Protein AF-A0A090QTC0-F1 (afdb_monomer_lite)

Organism: NCBI:txid754436

Secondary structure (DSSP, 8-state):
-HHHHHHHHHHHHHHT--SPP-EEEEGGG---HHHHHHHHHHHHTSSS--EEEEESSHHHHHHHHHHGGGS--EEEE-S---HHHHHHHHHHHHTT-EEEEEE-SHHHHHHHHHHHHHHT---EEEEEBPP----SSS---SSSSS-SSSB-HHHHHHHHHHHHHTT-GGGEEEEEE----SSS----EEEE----------

Foldseek 3Di:
DVVVQVVVVVVCVVVVPPDHAAAEAECVLPLDLVVVLVVVVVQVVDPDHRYAYEYADQVSLVSRLVSCVVDAGEYEYHHDDDLVSLLSLQVSVVVRHNREDEAFDLVVLVSNVVSCVVVVGLAQYEFEAADPDPDPDPDDDDRHDPDPTGDYPVSVVVSCVVCVVVVNNVSYFWYWYFDDDPDPDGGTDTPGHDDDPPPDDD

InterPro domains:
  IPR002985 Arginine decarboxylase [PR01180] (17-31)
  IPR002985 Arginine decarboxylase [PR01180] (76-91)
  IPR002985 Arginine decarboxylase [PR01180] (102-123)
  IPR002985 Arginine decarboxylase [PR01180] (126-148)
  IPR002985 Arginine decarboxylase [PTHR43295] (1-182)
  IPR022644 Orn/DAP/Arg decarboxylase 2, N-terminal [PF02784] (15-192)
  IPR029066 PLP-binding barrel [G3DSA:3.20.20.10] (1-199)
  IPR029066 PLP-binding barrel [SSF51419] (18-183)

Structure (mmCIF, N/CA/C/O backbone):
data_AF-A0A090QTC0-F1
#
_entry.id   AF-A0A090QTC0-F1
#
loop_
_atom_site.group_PDB
_atom_site.id
_atom_site.type_symbol
_atom_site.label_atom_id
_atom_site.label_alt_id
_atom_site.label_comp_id
_atom_site.label_asym_id
_atom_site.label_entity_id
_atom_site.label_seq_id
_atom_site.pdbx_PDB_ins_code
_atom_site.Cartn_x
_atom_site.Cartn_y
_atom_site.Cartn_z
_atom_site.occupancy
_atom_site.B_iso_or_equiv
_atom_site.auth_seq_id
_atom_site.auth_comp_id
_atom_site.auth_asym_id
_atom_site.auth_atom_id
_atom_site.pdbx_PDB_model_num
ATOM 1 N N . MET A 1 1 ? 15.956 -5.889 -14.290 1.00 68.31 1 MET A N 1
ATOM 2 C CA . MET A 1 1 ? 14.652 -6.374 -13.788 1.00 68.31 1 MET A CA 1
ATOM 3 C C . MET A 1 1 ? 14.180 -7.609 -14.535 1.00 68.31 1 MET A C 1
ATOM 5 O O . MET A 1 1 ? 13.767 -8.554 -13.882 1.00 68.31 1 MET A O 1
ATOM 9 N N . ASP A 1 2 ? 14.327 -7.663 -15.858 1.00 73.62 2 ASP A N 1
ATOM 10 C CA . ASP A 1 2 ? 13.836 -8.792 -16.665 1.00 73.62 2 ASP A CA 1
ATOM 11 C C . ASP A 1 2 ? 14.337 -10.173 -16.236 1.00 73.62 2 ASP A C 1
ATOM 13 O O . ASP A 1 2 ? 13.531 -11.085 -16.100 1.00 73.62 2 ASP A O 1
ATOM 17 N N . SER A 1 3 ? 15.636 -10.307 -15.952 1.00 80.19 3 SER A N 1
ATOM 18 C CA . SER A 1 3 ? 16.217 -11.570 -15.472 1.00 80.19 3 SER A CA 1
ATOM 19 C C . SER A 1 3 ? 15.655 -12.011 -14.110 1.00 80.19 3 SER A C 1
ATOM 21 O O . SER A 1 3 ? 15.543 -13.206 -13.846 1.00 80.19 3 SER A O 1
ATOM 23 N N . LEU A 1 4 ? 15.254 -11.068 -13.248 1.00 80.62 4 LEU A N 1
ATOM 24 C CA . LEU A 1 4 ? 14.636 -11.394 -11.961 1.00 80.62 4 LEU A CA 1
ATOM 25 C C . LEU A 1 4 ? 13.223 -11.944 -12.176 1.00 80.62 4 LEU A C 1
ATOM 27 O O . LEU A 1 4 ? 12.902 -13.011 -11.663 1.00 80.62 4 LEU A O 1
ATOM 31 N N . CYS A 1 5 ? 12.408 -11.247 -12.975 1.00 82.62 5 CYS A N 1
ATOM 32 C CA . CYS A 1 5 ? 11.053 -11.694 -13.291 1.00 82.62 5 CYS A CA 1
ATOM 33 C C . CYS A 1 5 ? 11.057 -13.048 -14.011 1.00 82.62 5 CYS A C 1
ATOM 35 O O . CYS A 1 5 ? 10.268 -13.912 -13.647 1.00 82.62 5 CYS A O 1
ATOM 37 N N . SER A 1 6 ? 11.966 -13.276 -14.969 1.00 84.69 6 SER A N 1
ATOM 38 C CA . SER A 1 6 ? 12.065 -14.571 -15.658 1.00 84.69 6 SER A CA 1
ATOM 39 C C . SER A 1 6 ? 12.398 -15.705 -14.691 1.00 84.69 6 SER A C 1
ATOM 41 O O . SER A 1 6 ? 11.717 -16.721 -14.702 1.00 84.69 6 SER A O 1
ATOM 43 N N . THR A 1 7 ? 13.357 -15.494 -13.784 1.00 87.94 7 THR A N 1
ATOM 44 C CA . THR A 1 7 ? 13.747 -16.501 -12.782 1.00 87.94 7 THR A CA 1
ATOM 45 C C . THR A 1 7 ? 12.572 -16.877 -11.871 1.00 87.94 7 THR A C 1
ATOM 47 O O . THR A 1 7 ? 12.359 -18.052 -11.577 1.00 87.94 7 THR A O 1
ATOM 50 N N . PHE A 1 8 ? 11.784 -15.894 -11.421 1.00 86.50 8 PHE A N 1
ATOM 51 C CA . PHE A 1 8 ? 10.598 -16.173 -10.608 1.00 86.50 8 PHE A CA 1
ATOM 52 C C . PHE A 1 8 ? 9.486 -16.849 -11.417 1.00 86.50 8 PHE A C 1
ATOM 54 O O . PHE A 1 8 ? 8.861 -17.768 -10.896 1.00 86.50 8 PHE A O 1
ATOM 61 N N . ASN A 1 9 ? 9.264 -16.453 -12.673 1.00 86.50 9 ASN A N 1
ATOM 62 C CA . ASN A 1 9 ? 8.274 -17.091 -13.544 1.00 86.50 9 ASN A CA 1
ATOM 63 C C . ASN A 1 9 ? 8.631 -18.566 -13.817 1.00 86.50 9 ASN A C 1
ATOM 65 O O . ASN A 1 9 ? 7.766 -19.429 -13.703 1.00 86.50 9 ASN A O 1
ATOM 69 N N . GLU A 1 10 ? 9.905 -18.867 -14.086 1.00 90.56 10 GLU A N 1
ATOM 70 C CA . GLU A 1 10 ? 10.404 -20.241 -14.249 1.00 90.56 10 GLU A CA 1
ATOM 71 C C . GLU A 1 10 ? 10.191 -21.072 -12.978 1.00 90.56 10 GLU A C 1
ATOM 73 O O . GLU A 1 10 ? 9.745 -22.216 -13.043 1.00 90.56 10 GLU A O 1
ATOM 78 N N . ALA A 1 11 ? 10.460 -20.497 -11.801 1.00 91.12 11 ALA A N 1
ATOM 79 C CA . ALA A 1 11 ? 10.201 -21.172 -10.534 1.00 91.12 11 ALA A CA 1
ATOM 80 C C . ALA A 1 11 ? 8.697 -21.413 -10.309 1.00 91.12 11 ALA A C 1
ATOM 82 O O . ALA A 1 11 ? 8.310 -22.498 -9.880 1.00 91.12 11 ALA A O 1
ATOM 83 N N . ILE A 1 12 ? 7.839 -20.434 -10.613 1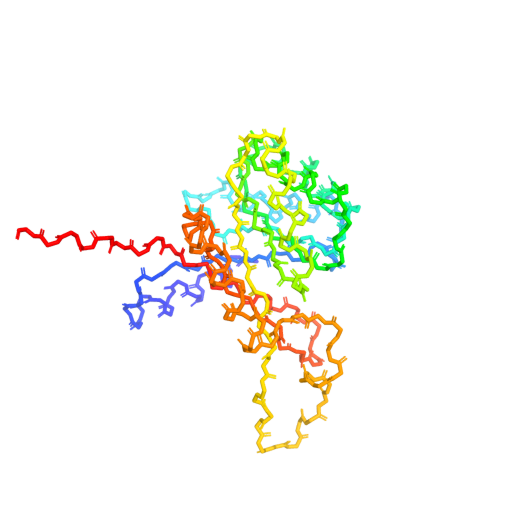.00 88.56 12 ILE A N 1
ATOM 84 C CA . ILE A 1 12 ? 6.378 -20.569 -10.510 1.00 88.56 12 ILE A CA 1
ATOM 85 C C . ILE A 1 12 ? 5.886 -21.740 -11.365 1.00 88.56 12 ILE A C 1
ATOM 87 O O . ILE A 1 12 ? 5.145 -22.583 -10.859 1.00 88.56 12 ILE A O 1
ATOM 91 N N . GLU A 1 13 ? 6.346 -21.828 -12.614 1.00 92.44 13 GLU A N 1
ATOM 92 C CA . GLU A 1 13 ? 6.006 -22.922 -13.524 1.00 92.44 13 GLU A CA 1
ATOM 93 C C . GLU A 1 13 ? 6.533 -24.266 -13.007 1.00 92.44 13 GLU A C 1
ATOM 95 O O . GLU A 1 13 ? 5.774 -25.228 -12.893 1.00 92.44 13 GLU A O 1
ATOM 100 N N . HIS A 1 14 ? 7.807 -24.319 -12.605 1.00 94.94 14 HIS A N 1
ATOM 101 C CA . HIS A 1 14 ? 8.448 -25.539 -12.115 1.00 94.94 14 HIS A CA 1
ATOM 102 C C . HIS A 1 14 ? 7.752 -26.132 -10.881 1.00 94.94 14 HIS A C 1
ATOM 104 O O . HIS A 1 14 ? 7.629 -27.350 -10.763 1.00 94.94 14 HIS A O 1
ATOM 110 N N . TYR A 1 15 ? 7.288 -25.280 -9.964 1.00 95.06 15 TYR A N 1
ATOM 111 C CA . TYR A 1 15 ? 6.606 -25.700 -8.739 1.00 95.06 15 TYR A CA 1
ATOM 112 C C . TYR A 1 15 ? 5.072 -25.727 -8.865 1.00 95.06 15 TYR A C 1
ATOM 114 O O . TYR A 1 15 ? 4.396 -26.056 -7.889 1.00 95.06 15 TYR A O 1
ATOM 122 N N . GLY A 1 16 ? 4.505 -25.388 -10.030 1.00 92.31 16 GLY A N 1
ATOM 123 C CA . GLY A 1 16 ? 3.055 -25.336 -10.248 1.00 92.31 16 GLY A CA 1
ATOM 124 C C . GLY A 1 16 ? 2.326 -24.325 -9.351 1.00 92.31 16 GLY A C 1
ATOM 125 O O . GLY A 1 16 ? 1.159 -24.531 -9.000 1.00 92.31 16 GLY A O 1
ATOM 126 N N . TYR A 1 17 ? 3.008 -23.255 -8.932 1.00 88.50 17 TYR A N 1
ATOM 127 C CA . TYR A 1 17 ? 2.427 -22.222 -8.076 1.00 88.50 17 TYR A CA 1
ATOM 128 C C . TYR A 1 17 ? 1.354 -21.436 -8.842 1.00 88.50 17 TYR A C 1
ATOM 130 O O . TYR A 1 17 ? 1.535 -21.091 -10.002 1.00 88.50 17 TYR A O 1
ATOM 138 N N . GLN A 1 18 ? 0.220 -21.156 -8.197 1.00 88.06 18 GLN A N 1
ATOM 139 C CA . GLN A 1 18 ? -0.946 -20.545 -8.857 1.00 88.06 18 GLN A CA 1
ATOM 140 C C . GLN A 1 18 ? -0.978 -19.012 -8.769 1.00 88.06 18 GLN A C 1
ATOM 142 O O . GLN A 1 18 ? -1.869 -18.381 -9.328 1.00 88.06 18 GLN A O 1
ATOM 147 N N . GLY A 1 19 ? -0.057 -18.410 -8.015 1.00 83.62 19 GLY A N 1
ATOM 148 C CA . GLY A 1 19 ? 0.048 -16.959 -7.901 1.00 83.62 19 GLY A CA 1
ATOM 149 C C . GLY A 1 19 ? 1.040 -16.367 -8.896 1.00 83.62 19 GLY A C 1
ATOM 150 O O . GLY A 1 19 ? 1.842 -17.070 -9.506 1.00 83.62 19 GLY A O 1
ATOM 151 N N . GLU A 1 20 ? 1.011 -15.046 -9.005 1.00 84.69 20 GLU A N 1
ATOM 152 C CA . GLU A 1 20 ? 1.887 -14.284 -9.890 1.00 84.69 20 GLU A CA 1
ATOM 153 C C . GLU A 1 20 ? 3.058 -13.666 -9.120 1.00 84.69 20 GLU A C 1
ATOM 155 O O . GLU A 1 20 ? 2.992 -13.444 -7.906 1.00 84.69 20 GLU A O 1
ATOM 160 N N . TYR A 1 21 ? 4.131 -13.353 -9.845 1.00 84.00 21 TYR A N 1
ATOM 161 C CA . TYR A 1 21 ? 5.237 -12.563 -9.324 1.00 84.00 21 TYR A CA 1
ATOM 162 C C . TYR A 1 21 ? 5.140 -11.115 -9.808 1.00 84.00 21 TYR A C 1
ATOM 164 O O . TYR A 1 21 ? 5.107 -10.844 -11.009 1.00 84.00 21 TYR A O 1
ATOM 172 N N . LEU A 1 22 ? 5.158 -10.186 -8.853 1.00 85.69 22 LEU A N 1
ATOM 173 C CA . LEU A 1 22 ? 5.259 -8.754 -9.098 1.00 85.69 22 LEU A CA 1
ATOM 174 C C . LEU A 1 22 ? 6.534 -8.231 -8.432 1.00 85.69 22 LEU A C 1
ATOM 176 O O . LEU A 1 22 ? 6.666 -8.263 -7.206 1.00 85.69 22 LEU A O 1
ATOM 180 N N . ALA A 1 23 ? 7.466 -7.712 -9.226 1.00 85.69 23 ALA A N 1
ATOM 181 C CA . ALA A 1 23 ? 8.614 -6.992 -8.694 1.00 85.69 23 ALA A CA 1
ATOM 182 C C . ALA A 1 23 ? 8.169 -5.605 -8.207 1.00 85.69 23 ALA A C 1
ATOM 184 O O . ALA A 1 23 ? 7.430 -4.911 -8.892 1.00 85.69 23 ALA A O 1
ATOM 185 N N . VAL A 1 24 ? 8.633 -5.144 -7.049 1.00 86.94 24 VAL A N 1
ATOM 186 C CA . VAL A 1 24 ? 8.353 -3.774 -6.587 1.00 86.94 24 VAL A CA 1
ATOM 187 C C . VAL A 1 24 ? 9.674 -3.058 -6.360 1.00 86.94 24 VAL A C 1
ATOM 189 O O . VAL A 1 24 ? 10.500 -3.511 -5.569 1.00 86.94 24 VAL A O 1
ATOM 192 N N . TYR A 1 25 ? 9.894 -1.959 -7.082 1.00 87.31 25 TYR A N 1
ATOM 193 C CA . TYR A 1 25 ? 11.123 -1.178 -7.004 1.00 87.31 25 TYR A CA 1
ATOM 194 C C . TYR A 1 25 ? 10.999 -0.059 -5.953 1.00 87.31 25 TYR A C 1
ATOM 196 O O . TYR A 1 25 ? 10.198 0.863 -6.132 1.00 87.31 25 TYR A O 1
ATOM 204 N N . PRO A 1 26 ? 11.789 -0.095 -4.865 1.00 88.50 26 PRO A N 1
ATOM 205 C CA . PRO A 1 26 ? 11.787 0.961 -3.862 1.00 88.50 26 PRO A CA 1
ATOM 206 C C . PRO A 1 26 ? 12.574 2.176 -4.347 1.00 88.50 26 PRO A C 1
ATOM 208 O O . PRO A 1 26 ? 13.806 2.152 -4.401 1.00 88.50 26 PRO A O 1
ATOM 211 N N . ILE A 1 27 ? 11.876 3.281 -4.622 1.00 87.50 27 ILE A N 1
ATOM 212 C CA . ILE A 1 27 ? 12.514 4.472 -5.204 1.00 87.50 27 ILE A CA 1
ATOM 213 C C . ILE A 1 27 ? 13.522 5.139 -4.261 1.00 87.50 27 ILE A C 1
ATOM 215 O O . ILE A 1 27 ? 14.398 5.862 -4.723 1.00 87.50 27 ILE A O 1
ATOM 219 N N . LYS A 1 28 ? 13.476 4.823 -2.957 1.00 85.12 28 LYS A N 1
ATOM 220 C CA . LYS A 1 28 ? 14.469 5.257 -1.959 1.00 85.12 28 LYS A CA 1
ATOM 221 C C . LYS A 1 28 ? 15.918 4.940 -2.355 1.00 85.12 28 LYS A C 1
ATOM 223 O O . LYS A 1 28 ? 16.836 5.582 -1.856 1.00 85.12 28 LYS A O 1
ATOM 228 N N . VAL A 1 29 ? 16.119 3.915 -3.192 1.00 82.69 29 VAL A N 1
ATOM 229 C CA . VAL A 1 29 ? 17.440 3.470 -3.661 1.00 82.69 29 VAL A CA 1
ATOM 230 C C . VAL A 1 29 ? 18.010 4.435 -4.699 1.00 82.69 29 VAL A C 1
ATOM 232 O O . VAL A 1 29 ? 19.190 4.767 -4.635 1.00 82.69 29 VAL A O 1
ATOM 235 N N . ASN A 1 30 ? 17.181 4.880 -5.643 1.00 82.75 30 ASN A N 1
ATOM 236 C CA . ASN A 1 30 ? 17.534 5.889 -6.633 1.00 82.75 30 ASN A CA 1
ATOM 237 C C . ASN A 1 30 ? 16.252 6.529 -7.185 1.00 82.75 30 ASN A C 1
ATOM 239 O O . ASN A 1 30 ? 15.467 5.858 -7.861 1.00 82.75 30 ASN A O 1
ATOM 243 N N . GLN A 1 31 ? 16.064 7.814 -6.878 1.00 82.56 31 GLN A N 1
ATOM 244 C CA . GLN A 1 31 ? 14.892 8.617 -7.231 1.00 82.56 31 GLN A CA 1
ATOM 245 C C . GLN A 1 31 ? 15.027 9.334 -8.587 1.00 82.56 31 GLN A C 1
ATOM 247 O O . GLN A 1 31 ? 14.130 10.092 -8.950 1.00 82.56 31 GLN A O 1
ATOM 252 N N . GLN A 1 32 ? 16.138 9.170 -9.320 1.00 84.69 32 GLN A N 1
ATOM 253 C CA . GLN A 1 32 ? 16.334 9.862 -10.597 1.00 84.69 32 GLN A CA 1
ATOM 254 C C . GLN A 1 32 ? 15.280 9.431 -11.623 1.00 84.69 32 GLN A C 1
ATOM 256 O O . GLN A 1 32 ? 15.121 8.240 -11.893 1.00 84.69 32 GLN A O 1
ATOM 261 N N . GLU A 1 33 ? 14.611 10.413 -12.235 1.00 83.44 33 GLU A N 1
ATOM 262 C CA . GLU A 1 33 ? 13.538 10.198 -13.213 1.00 83.44 33 GLU A CA 1
ATOM 263 C C . GLU A 1 33 ? 13.968 9.266 -14.347 1.00 83.44 33 GLU A C 1
ATOM 265 O O . GLU A 1 33 ? 13.217 8.363 -14.696 1.00 83.44 33 GLU A O 1
ATOM 270 N N . ALA A 1 34 ? 15.184 9.430 -14.878 1.00 85.00 34 ALA A N 1
ATOM 271 C CA . ALA A 1 34 ? 15.705 8.581 -15.948 1.00 85.00 34 ALA A CA 1
ATOM 272 C C . ALA A 1 34 ? 15.722 7.093 -15.553 1.00 85.00 34 ALA A C 1
ATOM 274 O O . ALA A 1 34 ? 15.283 6.244 -16.323 1.00 85.00 34 ALA A O 1
ATOM 275 N N . VAL A 1 35 ? 16.151 6.785 -14.324 1.00 84.38 35 VAL A N 1
ATOM 276 C CA . VAL A 1 35 ? 16.228 5.409 -13.812 1.00 84.38 35 VAL A CA 1
ATOM 277 C C . VAL A 1 35 ? 14.834 4.835 -13.586 1.00 84.38 35 VAL A C 1
ATOM 279 O O . VAL A 1 35 ? 14.541 3.720 -14.011 1.00 84.38 35 VAL A O 1
ATOM 282 N N . VAL A 1 36 ? 13.953 5.591 -12.928 1.00 82.31 36 VAL A N 1
ATOM 283 C CA . VAL A 1 36 ? 12.587 5.129 -12.646 1.00 82.31 36 VAL A CA 1
ATOM 284 C C . VAL A 1 36 ? 11.787 4.976 -13.940 1.00 82.31 36 VAL A C 1
ATOM 286 O O . VAL A 1 36 ? 11.072 3.989 -14.096 1.00 82.31 36 VAL A O 1
ATOM 289 N N . SER A 1 37 ? 11.948 5.897 -14.890 1.00 80.19 37 SER A N 1
ATOM 290 C CA . SER A 1 37 ? 11.281 5.849 -16.193 1.00 80.19 37 SER A CA 1
ATOM 291 C C . SER A 1 37 ? 11.764 4.677 -17.033 1.00 80.19 37 SER A C 1
ATOM 293 O O . SER A 1 37 ? 10.937 4.026 -17.653 1.00 80.19 37 SER A O 1
ATOM 295 N N . GLU A 1 38 ? 13.057 4.345 -17.022 1.00 80.88 38 GLU A N 1
ATOM 296 C CA . GLU A 1 38 ? 13.580 3.157 -17.711 1.00 80.88 38 GLU A CA 1
ATOM 297 C C . GLU A 1 38 ? 13.033 1.860 -17.092 1.00 80.88 38 GLU A C 1
ATOM 299 O O . GLU A 1 38 ? 12.591 0.948 -17.798 1.00 80.88 38 GLU A O 1
ATOM 304 N N . ILE A 1 39 ? 12.973 1.808 -15.759 1.00 78.44 39 ILE A N 1
ATOM 305 C CA . ILE A 1 39 ? 12.365 0.703 -15.012 1.00 78.44 39 ILE A CA 1
ATOM 306 C C . ILE A 1 39 ? 10.881 0.557 -15.390 1.00 78.44 39 ILE A C 1
ATOM 308 O O . ILE A 1 39 ? 10.445 -0.547 -15.714 1.00 78.44 39 ILE A O 1
ATOM 312 N N . LEU A 1 40 ? 10.111 1.648 -15.427 1.00 75.44 40 LEU A N 1
ATOM 313 C CA . LEU A 1 40 ? 8.708 1.635 -15.855 1.00 75.44 40 LEU A CA 1
ATOM 314 C C . LEU A 1 40 ? 8.554 1.304 -17.350 1.00 75.44 40 LEU A C 1
ATOM 316 O O . LEU A 1 40 ? 7.674 0.525 -17.704 1.00 75.44 40 LEU A O 1
ATOM 320 N N . ALA A 1 41 ? 9.420 1.823 -18.224 1.00 73.62 41 ALA A N 1
ATOM 321 C CA . ALA A 1 41 ? 9.413 1.583 -19.669 1.00 73.62 41 ALA A CA 1
ATOM 322 C C . ALA A 1 41 ? 9.571 0.093 -20.003 1.00 73.62 41 ALA A C 1
ATOM 324 O O . ALA A 1 41 ? 8.880 -0.415 -20.888 1.00 73.62 41 ALA A O 1
ATOM 325 N N . SER A 1 42 ? 10.400 -0.630 -19.239 1.00 68.00 42 SER A N 1
ATOM 326 C CA . SER A 1 42 ? 10.555 -2.086 -19.381 1.00 68.00 42 SER A CA 1
ATOM 327 C C . SER A 1 42 ? 9.240 -2.867 -19.198 1.00 68.00 42 SER A C 1
ATOM 329 O O . SER A 1 42 ? 9.106 -3.972 -19.723 1.00 68.00 42 SER A O 1
ATOM 331 N N . GLN A 1 43 ? 8.235 -2.280 -18.530 1.00 62.22 43 GLN A N 1
ATOM 332 C CA . GLN A 1 43 ? 6.892 -2.857 -18.402 1.00 62.22 43 GLN A CA 1
ATOM 333 C C . GLN A 1 43 ? 6.056 -2.718 -19.668 1.00 62.22 43 GLN A C 1
ATOM 335 O O . GLN A 1 43 ? 5.346 -3.650 -20.024 1.00 62.22 43 GLN A O 1
ATOM 340 N N . TYR A 1 44 ? 6.119 -1.569 -20.347 1.00 56.91 44 TYR A N 1
ATOM 341 C CA . TYR A 1 44 ? 5.254 -1.280 -21.499 1.00 56.91 44 TYR A CA 1
ATOM 342 C C . TYR A 1 44 ? 5.540 -2.199 -22.687 1.00 56.91 44 TYR A C 1
ATOM 344 O O . TYR A 1 44 ? 4.653 -2.461 -23.495 1.00 56.91 44 TYR A O 1
ATOM 352 N N . ALA A 1 45 ? 6.763 -2.726 -22.775 1.00 50.84 45 ALA A N 1
ATOM 353 C CA . ALA A 1 45 ? 7.138 -3.711 -23.782 1.00 50.84 45 ALA A CA 1
ATOM 354 C C . ALA A 1 45 ? 6.506 -5.099 -23.547 1.00 50.84 45 ALA A C 1
ATOM 356 O O . ALA A 1 45 ? 6.567 -5.952 -24.432 1.00 50.84 45 ALA A O 1
ATOM 357 N N . LYS A 1 46 ? 5.909 -5.353 -22.374 1.00 54.50 46 LYS A N 1
ATOM 358 C CA . LYS A 1 46 ? 5.380 -6.663 -21.974 1.00 54.50 46 LYS A CA 1
ATOM 359 C C . LYS A 1 46 ? 3.876 -6.579 -21.716 1.00 54.50 46 LYS A C 1
ATOM 361 O O . LYS A 1 46 ? 3.395 -5.706 -21.008 1.00 54.50 46 LYS A O 1
ATOM 366 N N . GLN A 1 47 ? 3.118 -7.534 -22.258 1.00 52.34 47 GLN A N 1
ATOM 367 C CA . GLN A 1 47 ? 1.658 -7.607 -22.081 1.00 52.34 47 GLN A CA 1
ATOM 368 C C . GLN A 1 47 ? 1.218 -7.855 -20.622 1.00 52.34 47 GLN A C 1
ATOM 370 O O . GLN A 1 47 ? 0.049 -7.661 -20.302 1.00 52.34 47 GLN A O 1
ATOM 375 N N . GLN A 1 48 ? 2.134 -8.259 -19.734 1.00 59.59 48 GLN A N 1
ATOM 376 C CA . GLN A 1 48 ? 1.870 -8.490 -18.313 1.00 59.59 48 GLN A CA 1
ATOM 377 C C . GLN A 1 48 ? 2.587 -7.451 -17.442 1.00 59.59 48 GLN A C 1
ATOM 379 O O . GLN A 1 48 ? 3.814 -7.326 -17.480 1.00 59.59 48 GLN A O 1
ATOM 384 N N . ARG A 1 49 ? 1.817 -6.734 -16.612 1.00 64.12 49 ARG A N 1
ATOM 385 C CA . ARG A 1 49 ? 2.340 -5.818 -15.587 1.00 64.12 49 ARG A CA 1
ATOM 386 C C . ARG A 1 49 ? 2.998 -6.615 -14.463 1.00 64.12 49 ARG A C 1
ATOM 388 O O . ARG A 1 49 ? 2.331 -7.043 -13.532 1.00 64.12 49 ARG A O 1
ATOM 395 N N . GLN A 1 50 ? 4.315 -6.785 -14.540 1.00 71.25 50 GLN A N 1
ATOM 396 C CA . GLN A 1 50 ? 5.099 -7.499 -13.522 1.00 71.25 50 GLN A CA 1
ATOM 397 C C . GLN A 1 50 ? 5.956 -6.575 -12.645 1.00 71.25 50 GLN A C 1
ATOM 399 O O . GLN A 1 50 ? 6.889 -7.042 -11.990 1.00 71.25 50 GLN A O 1
ATOM 404 N N . LEU A 1 51 ? 5.680 -5.266 -12.627 1.00 79.31 51 LEU A N 1
ATOM 405 C CA . LEU A 1 51 ? 6.481 -4.326 -11.852 1.00 79.31 51 LEU A CA 1
ATOM 406 C C . LEU A 1 51 ? 5.643 -3.185 -11.241 1.00 79.31 51 LEU A C 1
ATOM 408 O O . LEU A 1 51 ? 4.724 -2.648 -11.855 1.00 79.31 51 LEU A O 1
ATOM 412 N N . GLY A 1 52 ? 5.984 -2.803 -10.016 1.00 86.44 52 GLY A N 1
ATOM 413 C CA . GLY A 1 52 ? 5.406 -1.688 -9.269 1.00 86.44 52 GLY A CA 1
ATOM 414 C C . GLY A 1 52 ? 6.481 -0.822 -8.616 1.00 86.44 52 GLY A C 1
ATOM 415 O O . GLY A 1 52 ? 7.675 -1.128 -8.680 1.00 86.44 52 GLY A O 1
ATOM 416 N N . LEU A 1 53 ? 6.060 0.258 -7.967 1.00 89.69 53 LEU A N 1
ATOM 417 C CA . LEU A 1 53 ? 6.938 1.182 -7.245 1.00 89.69 53 LEU A CA 1
ATOM 418 C C . LEU A 1 53 ? 6.614 1.174 -5.751 1.00 89.69 53 LEU A C 1
ATOM 420 O O . LEU A 1 53 ? 5.456 1.082 -5.358 1.00 89.69 53 LEU A O 1
ATOM 424 N N . GLU A 1 54 ? 7.633 1.298 -4.906 1.00 92.62 54 GLU A N 1
ATOM 425 C CA . GLU A 1 54 ? 7.466 1.477 -3.462 1.00 92.62 54 GLU A CA 1
ATOM 426 C C . GLU A 1 54 ? 7.929 2.875 -3.042 1.00 92.62 54 GLU A C 1
ATOM 428 O O . GLU A 1 54 ? 9.054 3.288 -3.341 1.00 92.62 54 GLU A O 1
ATOM 433 N N . ALA A 1 55 ? 7.070 3.568 -2.292 1.00 93.94 55 ALA A N 1
ATOM 434 C CA . ALA A 1 55 ? 7.358 4.839 -1.641 1.00 93.94 55 ALA A CA 1
ATOM 435 C C . ALA A 1 55 ? 7.417 4.654 -0.119 1.00 93.94 55 ALA A C 1
ATOM 437 O O . ALA A 1 55 ? 6.510 4.087 0.487 1.00 93.94 55 ALA A O 1
ATOM 438 N N . GLY A 1 56 ? 8.468 5.160 0.522 1.00 92.50 56 GLY A N 1
ATOM 439 C CA . GLY A 1 56 ? 8.669 5.120 1.973 1.00 92.50 56 GLY A CA 1
ATOM 440 C C . GLY A 1 56 ? 8.381 6.447 2.687 1.00 92.50 56 GLY A C 1
ATOM 441 O O . GLY A 1 56 ? 8.500 6.523 3.910 1.00 92.50 56 GLY A O 1
ATOM 442 N N . SER A 1 57 ? 8.039 7.509 1.952 1.00 93.50 57 SER A N 1
ATOM 443 C CA . SER A 1 57 ? 7.784 8.851 2.494 1.00 93.50 57 SER A CA 1
ATOM 444 C C . SER A 1 57 ? 6.830 9.666 1.609 1.00 93.50 57 SER A C 1
ATOM 446 O O . SER A 1 57 ? 6.608 9.331 0.447 1.00 93.50 57 SER A O 1
ATOM 448 N N . LYS A 1 58 ? 6.261 10.753 2.151 1.00 94.19 58 LYS A N 1
ATOM 449 C CA . LYS A 1 58 ? 5.338 11.637 1.414 1.00 94.19 58 LYS A CA 1
ATOM 450 C C . LYS A 1 58 ? 5.981 12.251 0.152 1.00 94.19 58 LYS A C 1
ATOM 452 O O . LYS A 1 58 ? 5.346 12.177 -0.898 1.00 94.19 58 LYS A O 1
ATOM 457 N N . PRO A 1 59 ? 7.226 12.782 0.188 1.00 93.75 59 PRO A N 1
ATOM 458 C CA . PRO A 1 59 ? 7.897 13.266 -1.024 1.00 93.75 59 PRO A CA 1
ATOM 459 C C . PRO A 1 59 ? 8.135 12.163 -2.061 1.00 93.75 59 PRO A C 1
ATOM 461 O O . PRO A 1 59 ? 7.963 12.393 -3.254 1.00 93.75 59 PRO A O 1
ATOM 464 N N . GLU A 1 60 ? 8.481 10.953 -1.612 1.00 93.62 60 GLU A N 1
ATOM 465 C CA . GLU A 1 60 ? 8.640 9.800 -2.502 1.00 93.62 60 GLU A CA 1
ATOM 466 C C . GLU A 1 60 ? 7.316 9.417 -3.171 1.00 93.62 60 GLU A C 1
ATOM 468 O O . GLU A 1 60 ? 7.291 9.203 -4.378 1.00 93.62 60 GLU A O 1
ATOM 473 N N . LEU A 1 61 ? 6.200 9.400 -2.435 1.00 94.69 61 LEU A N 1
ATOM 474 C CA . LEU A 1 61 ? 4.885 9.128 -3.019 1.00 94.69 61 LEU A CA 1
ATOM 475 C C . LEU A 1 61 ? 4.507 10.175 -4.077 1.00 94.69 61 LEU A C 1
ATOM 477 O O . LEU A 1 61 ? 4.008 9.814 -5.139 1.00 94.69 61 LEU A O 1
ATOM 481 N N . MET A 1 62 ? 4.781 11.459 -3.826 1.00 93.31 62 MET A N 1
ATOM 482 C CA . MET A 1 62 ? 4.563 12.513 -4.825 1.00 93.31 62 MET A CA 1
ATOM 483 C C . MET A 1 62 ? 5.396 12.280 -6.088 1.00 93.31 62 MET A C 1
ATOM 485 O O . MET A 1 62 ? 4.871 12.407 -7.192 1.00 93.31 62 MET A O 1
ATOM 489 N N . ALA A 1 63 ? 6.668 11.904 -5.934 1.00 90.81 63 ALA A N 1
ATOM 490 C CA . ALA A 1 63 ? 7.537 11.584 -7.061 1.00 90.81 63 ALA A CA 1
ATOM 491 C C . ALA A 1 63 ? 7.015 10.368 -7.844 1.00 90.81 63 ALA A C 1
ATOM 493 O O . ALA A 1 63 ? 6.922 10.421 -9.068 1.00 90.81 63 ALA A O 1
ATOM 494 N N . VAL A 1 64 ? 6.609 9.297 -7.150 1.00 90.38 64 VAL A N 1
ATOM 495 C CA . VAL A 1 64 ? 6.006 8.107 -7.771 1.00 90.38 64 VAL A CA 1
ATOM 496 C C . VAL A 1 64 ? 4.758 8.477 -8.570 1.00 90.38 64 VAL A C 1
ATOM 498 O O . VAL A 1 64 ? 4.653 8.082 -9.726 1.00 90.38 64 VAL A O 1
ATOM 501 N N . LEU A 1 65 ? 3.840 9.259 -7.996 1.00 90.44 65 LEU A N 1
ATOM 502 C CA . LEU A 1 65 ? 2.615 9.680 -8.683 1.00 90.44 65 LEU A CA 1
ATOM 503 C C . LEU A 1 65 ? 2.901 10.582 -9.891 1.00 90.44 65 LEU A C 1
ATOM 505 O O . LEU A 1 65 ? 2.200 10.486 -10.893 1.00 90.44 65 LEU A O 1
ATOM 509 N N . ALA A 1 66 ? 3.931 11.431 -9.826 1.00 88.56 66 ALA A N 1
ATOM 510 C CA . ALA A 1 66 ? 4.349 12.261 -10.955 1.00 88.56 66 ALA A CA 1
ATOM 511 C C . ALA A 1 66 ? 4.928 11.422 -12.108 1.00 88.56 66 ALA A C 1
ATOM 513 O O . ALA A 1 66 ? 4.601 11.663 -13.265 1.00 88.56 66 ALA A O 1
ATOM 514 N N . MET A 1 67 ? 5.740 10.408 -11.798 1.00 82.31 67 MET A N 1
ATOM 515 C CA . MET A 1 67 ? 6.361 9.535 -12.803 1.00 82.31 67 MET A CA 1
ATOM 516 C C . MET A 1 67 ? 5.393 8.480 -13.360 1.00 82.31 67 MET A C 1
ATOM 518 O O . MET A 1 67 ? 5.518 8.058 -14.506 1.00 82.31 67 MET A O 1
ATOM 522 N N . ALA A 1 68 ? 4.399 8.061 -12.573 1.00 75.31 68 ALA A N 1
ATOM 523 C CA . ALA A 1 68 ? 3.432 7.040 -12.965 1.00 75.31 68 ALA A CA 1
ATOM 524 C C . ALA A 1 68 ? 2.308 7.555 -13.885 1.00 75.31 68 ALA A C 1
ATOM 526 O O . ALA A 1 68 ? 1.481 6.760 -14.314 1.00 75.31 68 ALA A O 1
ATOM 527 N N . GLN A 1 69 ? 2.264 8.845 -14.240 1.00 69.50 69 GLN A N 1
ATOM 528 C CA . GLN A 1 69 ? 1.156 9.439 -15.014 1.00 69.50 69 GLN A CA 1
ATOM 529 C C . GLN A 1 69 ? 0.886 8.771 -16.374 1.00 69.50 69 GLN A C 1
ATOM 531 O O . GLN A 1 69 ? -0.210 8.905 -16.914 1.00 69.50 69 GLN A O 1
ATOM 536 N N . GLN A 1 70 ? 1.862 8.052 -16.931 1.00 62.75 70 GLN A N 1
ATOM 537 C CA . GLN A 1 70 ? 1.738 7.418 -18.244 1.00 62.75 70 GLN A CA 1
ATOM 538 C C . GLN A 1 70 ? 1.008 6.060 -18.219 1.00 62.75 70 GLN A C 1
ATOM 540 O O . GLN A 1 70 ? 0.549 5.607 -19.268 1.00 62.75 70 GLN A O 1
ATOM 545 N N . ALA A 1 71 ? 0.828 5.432 -17.046 1.00 62.31 71 ALA A N 1
ATOM 546 C CA . ALA A 1 71 ? -0.001 4.237 -16.890 1.00 62.31 71 ALA A CA 1
ATOM 547 C C . ALA A 1 71 ? -0.413 3.988 -15.436 1.00 62.31 71 ALA A C 1
ATOM 549 O O . ALA A 1 71 ? 0.352 4.196 -14.498 1.00 62.31 71 ALA A O 1
ATOM 550 N N . SER A 1 72 ? -1.603 3.404 -15.270 1.00 67.75 72 SER A N 1
ATOM 551 C CA . SER A 1 72 ? -1.979 2.733 -14.021 1.00 67.75 72 SER A CA 1
ATOM 552 C C . SER A 1 72 ? -0.846 1.787 -13.585 1.00 67.75 72 SER A C 1
ATOM 554 O O . SER A 1 72 ? -0.286 1.045 -14.391 1.00 67.75 72 SER A O 1
ATOM 556 N N . SER A 1 73 ? -0.448 1.871 -12.322 1.00 81.88 73 SER A N 1
ATOM 557 C CA . SER A 1 73 ? 0.721 1.177 -11.784 1.00 81.88 73 SER A CA 1
ATOM 558 C C . SER A 1 73 ? 0.423 0.698 -10.374 1.00 81.88 73 SER A C 1
ATOM 560 O O . SER A 1 73 ? -0.399 1.291 -9.669 1.00 81.88 73 SER A O 1
ATOM 562 N N . VAL A 1 74 ? 1.092 -0.380 -9.968 1.00 89.75 74 VAL A N 1
ATOM 563 C CA . VAL A 1 74 ? 1.065 -0.825 -8.575 1.00 89.75 74 VAL A CA 1
ATOM 564 C C . VAL A 1 74 ? 1.996 0.068 -7.765 1.00 89.75 74 VAL A C 1
ATOM 566 O O . VAL A 1 74 ? 3.178 0.204 -8.093 1.00 89.75 74 VAL A O 1
A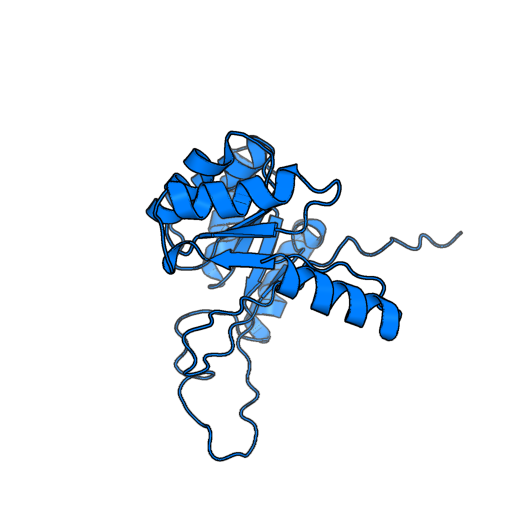TOM 569 N N . ILE A 1 75 ? 1.468 0.662 -6.698 1.00 93.19 75 ILE A N 1
ATOM 570 C CA . ILE A 1 75 ? 2.203 1.526 -5.777 1.00 93.19 75 ILE A CA 1
ATOM 571 C C . ILE A 1 75 ? 2.069 0.958 -4.367 1.00 93.19 75 ILE A C 1
ATOM 573 O O . ILE A 1 75 ? 0.964 0.761 -3.868 1.00 93.19 75 ILE A O 1
ATOM 577 N N . VAL A 1 76 ? 3.192 0.722 -3.696 1.00 95.25 76 VAL A N 1
ATOM 578 C CA . VAL A 1 76 ? 3.228 0.243 -2.310 1.00 95.25 76 VAL A CA 1
ATOM 579 C C . VAL A 1 76 ? 3.717 1.364 -1.399 1.00 95.25 76 VAL A C 1
ATOM 581 O O . VAL A 1 76 ? 4.835 1.859 -1.535 1.00 95.25 76 VAL A O 1
ATOM 584 N N . CYS A 1 77 ? 2.877 1.759 -0.449 1.00 96.56 77 CYS A N 1
ATOM 585 C CA . CYS A 1 77 ? 3.128 2.863 0.470 1.00 96.56 77 CYS A CA 1
ATOM 586 C C . CYS A 1 77 ? 3.583 2.342 1.840 1.00 96.56 77 CYS A C 1
ATOM 588 O O . CYS A 1 77 ? 2.773 1.851 2.632 1.00 96.56 77 CYS A O 1
ATOM 590 N N . ASN A 1 78 ? 4.871 2.502 2.135 1.00 93.44 78 ASN A N 1
ATOM 591 C CA . ASN A 1 78 ? 5.516 2.168 3.404 1.00 93.44 78 ASN A CA 1
ATOM 592 C C . ASN A 1 78 ? 5.958 3.432 4.167 1.00 93.44 78 ASN A C 1
ATOM 594 O O . ASN A 1 78 ? 5.817 4.563 3.697 1.00 93.44 78 ASN A O 1
ATOM 598 N N . GLY A 1 79 ? 6.512 3.227 5.364 1.00 90.69 79 GLY A N 1
ATOM 599 C CA . GLY A 1 79 ? 7.077 4.281 6.201 1.00 90.69 79 GLY A CA 1
ATOM 600 C C . GLY A 1 79 ? 6.049 5.009 7.064 1.00 90.69 79 GLY A C 1
ATOM 601 O O . GLY A 1 79 ? 4.916 4.560 7.248 1.00 90.69 79 GLY A O 1
ATOM 602 N N . TYR A 1 80 ? 6.467 6.146 7.629 1.00 89.88 80 TYR A N 1
ATOM 603 C CA . TYR A 1 80 ? 5.614 6.968 8.488 1.00 89.88 80 TYR A CA 1
ATOM 604 C C . TYR A 1 80 ? 4.572 7.728 7.664 1.00 89.88 80 TYR A C 1
ATOM 606 O O . TYR A 1 80 ? 4.929 8.476 6.752 1.00 89.88 80 TYR A O 1
ATOM 614 N N . LYS A 1 81 ? 3.296 7.568 8.026 1.00 95.12 81 LYS A N 1
ATOM 615 C CA . LYS A 1 81 ? 2.162 8.141 7.295 1.00 95.12 81 LYS A CA 1
ATOM 616 C C . LYS A 1 81 ? 1.416 9.126 8.184 1.00 95.12 81 LYS A C 1
ATOM 618 O O . LYS A 1 81 ? 0.792 8.738 9.171 1.00 95.12 81 LYS A O 1
ATOM 623 N N . ASP A 1 82 ? 1.505 10.405 7.839 1.00 96.06 82 ASP A N 1
ATOM 624 C CA . ASP A 1 82 ? 0.602 11.426 8.357 1.00 96.06 82 ASP A CA 1
ATOM 625 C C . ASP A 1 82 ? -0.722 11.414 7.566 1.00 96.06 82 ASP A C 1
ATOM 627 O O . ASP A 1 82 ? -0.910 10.652 6.611 1.00 96.06 82 ASP A O 1
ATOM 631 N N . ARG A 1 83 ? -1.668 12.257 7.984 1.00 97.31 83 ARG A N 1
ATOM 632 C CA . ARG A 1 83 ? -2.980 12.370 7.336 1.00 97.31 83 ARG A CA 1
ATOM 633 C C . ARG A 1 83 ? -2.867 12.789 5.867 1.00 97.31 83 ARG A C 1
ATOM 635 O O . ARG A 1 83 ? -3.590 12.266 5.027 1.00 97.31 83 ARG A O 1
ATOM 642 N N . GLU A 1 84 ? -1.935 13.688 5.552 1.00 97.19 84 GLU A N 1
ATOM 643 C CA . GLU A 1 84 ? -1.696 14.157 4.183 1.00 97.19 84 GLU A CA 1
ATOM 644 C C . GLU A 1 84 ? -1.140 13.057 3.277 1.00 97.19 84 GLU A C 1
ATOM 646 O O . GLU A 1 84 ? -1.612 12.912 2.152 1.00 97.19 84 GLU A O 1
ATOM 651 N N . TYR A 1 85 ? -0.188 12.253 3.764 1.00 97.94 85 TYR A N 1
ATOM 652 C CA . TYR A 1 85 ? 0.318 11.080 3.052 1.00 97.94 85 TYR A CA 1
ATOM 653 C C . TYR A 1 85 ? -0.848 10.157 2.703 1.00 97.94 85 TYR A C 1
ATOM 655 O O . TYR A 1 85 ? -1.019 9.790 1.542 1.00 97.94 85 TYR A O 1
ATOM 663 N N . ILE A 1 86 ? -1.657 9.775 3.696 1.00 98.19 86 ILE A N 1
ATOM 664 C CA . ILE A 1 86 ? -2.790 8.857 3.504 1.00 98.19 86 ILE A CA 1
ATOM 665 C C . ILE A 1 86 ? -3.756 9.409 2.458 1.00 98.19 86 ILE A C 1
ATOM 667 O O . ILE A 1 86 ? -4.141 8.697 1.532 1.00 98.19 86 ILE A O 1
ATOM 671 N N . ARG A 1 87 ? -4.107 10.692 2.570 1.00 97.88 87 ARG A N 1
ATOM 672 C CA . ARG A 1 87 ? -5.001 11.356 1.624 1.00 97.88 87 ARG A CA 1
ATOM 673 C C . ARG A 1 87 ? -4.427 11.348 0.206 1.00 97.88 87 ARG A C 1
ATOM 675 O O . ARG A 1 87 ? -5.158 11.057 -0.735 1.00 97.88 87 ARG A O 1
ATOM 682 N N . LEU A 1 88 ? -3.126 11.601 0.050 1.00 97.44 88 LEU A N 1
ATOM 683 C CA . LEU A 1 88 ? -2.436 11.540 -1.240 1.00 97.44 88 LEU A CA 1
ATOM 684 C C . LEU A 1 88 ? -2.453 10.124 -1.837 1.00 97.44 88 LEU A C 1
ATOM 686 O O . LEU A 1 88 ? -2.724 9.970 -3.025 1.00 97.44 88 LEU A O 1
ATOM 690 N N . ALA A 1 89 ? -2.223 9.092 -1.023 1.00 97.88 89 ALA A N 1
ATOM 691 C CA . ALA A 1 89 ? -2.272 7.700 -1.468 1.00 97.88 89 ALA A CA 1
ATOM 692 C C . ALA A 1 89 ? -3.675 7.313 -1.972 1.00 97.88 89 ALA A C 1
ATOM 694 O O . ALA A 1 89 ? -3.811 6.715 -3.036 1.00 97.88 89 ALA A O 1
ATOM 695 N N . LEU A 1 90 ? -4.723 7.726 -1.254 1.00 98.06 90 LEU A N 1
ATOM 696 C CA . LEU A 1 90 ? -6.117 7.498 -1.652 1.00 98.06 90 LEU A CA 1
ATOM 697 C C . LEU A 1 90 ? -6.511 8.279 -2.913 1.00 98.06 90 LEU A C 1
ATOM 699 O O . LEU A 1 90 ? -7.296 7.787 -3.721 1.00 98.06 90 LEU A O 1
ATOM 703 N N . ILE A 1 91 ? -5.966 9.484 -3.108 1.00 96.31 91 ILE A N 1
ATOM 704 C CA . ILE A 1 91 ? -6.118 10.221 -4.369 1.00 96.31 91 ILE A CA 1
ATOM 705 C C . ILE A 1 91 ? -5.459 9.442 -5.511 1.00 96.31 91 ILE A C 1
ATOM 707 O O . ILE A 1 91 ? -6.067 9.319 -6.568 1.00 96.31 91 ILE A O 1
ATOM 711 N N . GLY A 1 92 ? -4.273 8.864 -5.293 1.00 94.81 92 GLY A N 1
ATOM 712 C CA . GLY A 1 92 ? -3.617 7.981 -6.262 1.00 94.81 92 GLY A CA 1
ATOM 713 C C . GLY A 1 92 ? -4.494 6.795 -6.682 1.00 94.81 92 GLY A C 1
ATOM 714 O O . GLY A 1 92 ? -4.645 6.547 -7.876 1.00 94.81 92 GLY A O 1
ATOM 715 N N . GLU A 1 93 ? -5.145 6.125 -5.725 1.00 95.25 93 GLU A N 1
ATOM 716 C CA . GLU A 1 93 ? -6.118 5.054 -6.013 1.00 95.25 93 GLU A CA 1
ATOM 717 C C . GLU A 1 93 ? -7.287 5.584 -6.860 1.00 95.25 93 GLU A C 1
ATOM 719 O O . GLU A 1 93 ? -7.671 4.991 -7.866 1.00 95.25 93 GLU A O 1
ATOM 724 N N . LYS A 1 94 ? -7.822 6.759 -6.507 1.00 93.31 94 LYS A N 1
ATOM 725 C CA . LYS A 1 94 ? -8.925 7.399 -7.241 1.00 93.31 94 LYS A CA 1
ATOM 726 C C . LYS A 1 94 ? -8.545 7.811 -8.669 1.00 93.31 94 LYS A C 1
ATOM 728 O O . LYS A 1 94 ? -9.422 7.889 -9.524 1.00 93.31 94 LYS A O 1
ATOM 733 N N . LEU A 1 95 ? -7.261 8.063 -8.927 1.00 92.06 95 LEU A N 1
ATOM 734 C CA . LEU A 1 95 ? -6.712 8.352 -10.256 1.00 92.06 95 LEU A CA 1
ATOM 735 C C . LEU A 1 95 ? -6.470 7.083 -11.098 1.00 92.06 95 LEU A C 1
ATOM 737 O O . LEU A 1 95 ? -6.084 7.197 -12.258 1.00 92.06 95 LEU A O 1
ATOM 741 N N . GLY A 1 96 ? -6.731 5.888 -10.552 1.00 90.06 96 GLY A N 1
ATOM 742 C CA . GLY A 1 96 ? -6.660 4.613 -11.274 1.00 90.06 96 GLY A CA 1
ATOM 743 C C . GLY A 1 96 ? -5.372 3.814 -11.060 1.00 90.06 96 GLY A C 1
ATOM 744 O O . GLY A 1 96 ? -5.167 2.800 -11.733 1.00 90.06 96 GLY A O 1
ATOM 745 N N . HIS A 1 97 ? -4.498 4.240 -10.145 1.00 91.69 97 HIS A N 1
ATOM 746 C CA . HIS A 1 97 ? -3.387 3.405 -9.681 1.00 91.69 97 HIS A CA 1
ATOM 747 C C . HIS A 1 97 ? -3.889 2.343 -8.697 1.00 91.69 97 HIS A C 1
ATOM 749 O O . HIS A 1 97 ? -4.930 2.512 -8.072 1.00 91.69 97 HIS A O 1
ATOM 755 N N . GLU A 1 98 ? -3.126 1.266 -8.531 1.00 92.88 98 GLU A N 1
ATOM 756 C CA . GLU A 1 98 ? -3.375 0.270 -7.487 1.00 92.88 98 GLU A CA 1
ATOM 757 C C . GLU A 1 98 ? -2.478 0.596 -6.290 1.00 92.88 98 GLU A C 1
ATOM 759 O O . GLU A 1 98 ? -1.307 0.209 -6.247 1.00 92.88 98 GLU A O 1
ATOM 764 N N . VAL A 1 99 ? -3.002 1.370 -5.338 1.00 96.00 99 VAL A N 1
ATOM 765 C CA . VAL A 1 99 ? -2.222 1.946 -4.237 1.00 96.00 99 VAL A CA 1
ATOM 766 C C . VAL A 1 99 ? -2.450 1.170 -2.948 1.00 96.00 99 VAL A C 1
ATOM 768 O O . VAL A 1 99 ? -3.430 1.365 -2.231 1.00 96.00 99 VAL A O 1
ATOM 771 N N . TYR A 1 100 ? -1.484 0.330 -2.596 1.00 97.12 100 TYR A N 1
ATOM 772 C CA . TYR A 1 100 ? -1.485 -0.432 -1.356 1.00 97.12 100 TYR A CA 1
ATOM 773 C C . TYR A 1 100 ? -0.918 0.396 -0.201 1.00 97.12 100 TYR A C 1
ATOM 775 O O . TYR A 1 100 ? 0.286 0.653 -0.125 1.00 97.12 100 TYR A O 1
ATOM 783 N N . ILE A 1 101 ? -1.772 0.766 0.752 1.00 98.00 101 ILE A N 1
ATOM 784 C CA . ILE A 1 101 ? -1.368 1.435 1.993 1.00 98.00 101 ILE A CA 1
ATOM 785 C C . ILE A 1 101 ? -0.996 0.371 3.026 1.00 98.00 101 ILE A C 1
ATOM 787 O O . ILE A 1 101 ? -1.864 -0.281 3.610 1.00 98.00 101 ILE A O 1
ATOM 791 N N . VAL A 1 102 ? 0.302 0.186 3.268 1.00 97.38 102 VAL A N 1
ATOM 792 C CA . VAL A 1 102 ? 0.786 -0.823 4.216 1.00 97.38 102 VAL A CA 1
ATOM 793 C C . VAL A 1 102 ? 0.750 -0.264 5.633 1.00 97.38 102 VAL A C 1
ATOM 795 O O . VAL A 1 102 ? 1.524 0.626 5.982 1.00 97.38 102 VAL A O 1
ATOM 798 N N . LEU A 1 103 ? -0.123 -0.808 6.474 1.00 96.62 103 LEU A N 1
ATOM 799 C CA . LEU A 1 103 ? -0.228 -0.445 7.881 1.00 96.62 103 LEU A CA 1
ATOM 800 C C . LEU A 1 103 ? 1.018 -0.918 8.636 1.00 96.62 103 LEU A C 1
ATOM 802 O O . LEU A 1 103 ? 1.287 -2.119 8.754 1.00 96.62 103 LEU A O 1
ATOM 806 N N . GLU A 1 104 ? 1.770 0.040 9.174 1.00 93.50 104 GLU A N 1
ATOM 807 C CA . GLU A 1 104 ? 2.966 -0.219 9.983 1.00 93.50 104 GLU A CA 1
ATOM 808 C C . GLU A 1 104 ? 2.744 0.086 11.468 1.00 93.50 104 GLU A C 1
ATOM 810 O O . GLU A 1 104 ? 3.526 -0.366 12.311 1.00 93.50 104 GLU A O 1
ATOM 815 N N . LYS A 1 105 ? 1.670 0.818 11.789 1.00 93.06 105 LYS A N 1
ATOM 816 C CA . LYS A 1 105 ? 1.191 1.110 13.145 1.00 93.06 105 LYS A CA 1
ATOM 817 C C . LYS A 1 105 ? -0.327 0.978 13.201 1.00 93.06 105 LYS A C 1
ATOM 819 O O . LYS A 1 105 ? -1.020 1.390 12.280 1.00 93.06 105 LYS A O 1
ATOM 824 N N . LEU A 1 106 ? -0.849 0.471 14.319 1.00 93.00 106 LEU A N 1
ATOM 825 C CA . LEU A 1 106 ? -2.293 0.275 14.498 1.00 93.00 106 LEU A CA 1
ATOM 826 C C . LEU A 1 106 ? -3.090 1.586 14.362 1.00 93.00 106 LEU A C 1
ATOM 828 O O . LEU A 1 106 ? -4.179 1.583 13.801 1.00 93.00 106 LEU A O 1
ATOM 832 N N . SER A 1 107 ? -2.524 2.707 14.820 1.00 93.25 107 SER A N 1
ATOM 833 C CA . SER A 1 107 ? -3.150 4.032 14.728 1.00 93.25 107 SER A CA 1
ATOM 834 C C . SER A 1 107 ? -3.370 4.517 13.292 1.00 93.25 107 SER A C 1
ATOM 836 O O . SER A 1 107 ? -4.205 5.385 13.076 1.00 93.25 107 SER A O 1
ATOM 838 N N . GLU A 1 108 ? -2.637 3.980 12.308 1.00 96.75 108 GLU A N 1
ATOM 839 C CA . GLU A 1 108 ? -2.798 4.364 10.899 1.00 96.75 108 GLU A CA 1
ATOM 840 C C . GLU A 1 108 ? -4.149 3.905 10.344 1.00 96.75 108 GLU A C 1
ATOM 842 O O . GLU A 1 108 ? -4.719 4.604 9.512 1.00 96.75 108 GLU A O 1
ATOM 847 N N . LEU A 1 109 ? -4.691 2.778 10.832 1.00 96.94 109 LEU A N 1
ATOM 848 C CA . LEU A 1 109 ? -5.958 2.238 10.340 1.00 96.94 109 LEU A CA 1
ATOM 849 C C . LEU A 1 109 ? -7.082 3.262 10.491 1.00 96.94 109 LEU A C 1
ATOM 851 O O . LEU A 1 109 ? -7.775 3.537 9.521 1.00 96.94 109 LEU A O 1
ATOM 855 N N . GLN A 1 110 ? -7.228 3.871 11.670 1.00 96.06 110 GLN A N 1
ATOM 856 C CA . GLN A 1 110 ? -8.279 4.860 11.908 1.00 96.06 110 GLN A CA 1
ATOM 857 C C . GLN A 1 110 ? -8.202 6.020 10.905 1.00 96.06 110 GLN A C 1
ATOM 859 O O . GLN A 1 110 ? -9.194 6.323 10.245 1.00 96.06 110 GLN A O 1
ATOM 864 N N . THR A 1 111 ? -7.015 6.604 10.726 1.00 97.44 111 THR A N 1
ATOM 865 C CA . THR A 1 111 ? -6.806 7.713 9.788 1.00 97.44 111 THR A CA 1
ATOM 866 C C . THR A 1 111 ? -7.107 7.312 8.345 1.00 97.44 111 THR A C 1
ATOM 868 O O . THR A 1 111 ? -7.718 8.087 7.613 1.00 97.44 111 THR A O 1
ATOM 871 N N . VAL A 1 112 ? -6.720 6.101 7.921 1.00 98.00 112 VAL A N 1
ATOM 872 C CA . VAL A 1 112 ? -7.044 5.606 6.572 1.00 98.00 112 VAL A CA 1
ATOM 873 C C . VAL A 1 112 ? -8.550 5.503 6.377 1.00 98.00 112 VAL A C 1
ATOM 875 O O . VAL A 1 112 ? -9.049 5.944 5.348 1.00 98.00 112 VAL A O 1
ATOM 878 N N . MET A 1 113 ? -9.280 4.976 7.357 1.00 96.75 113 MET A N 1
ATOM 879 C CA . MET A 1 113 ? -10.730 4.797 7.256 1.00 96.75 113 MET A CA 1
ATOM 880 C C . MET A 1 113 ? -11.476 6.136 7.214 1.00 96.75 113 MET A C 1
ATOM 882 O O . MET A 1 113 ? -12.406 6.291 6.424 1.00 96.75 113 MET A O 1
ATOM 886 N N . GLU A 1 114 ? -11.053 7.109 8.024 1.00 97.38 114 GLU A N 1
ATOM 887 C CA . GLU A 1 114 ? -11.617 8.463 8.029 1.00 97.38 114 GLU A CA 1
ATOM 888 C C . GLU A 1 114 ? -11.400 9.171 6.682 1.00 97.38 114 GLU A C 1
ATOM 890 O O . GLU A 1 114 ? -12.347 9.704 6.099 1.00 97.38 114 GLU A O 1
ATOM 895 N N . GLU A 1 115 ? -10.178 9.132 6.143 1.00 98.31 115 GLU A N 1
ATOM 896 C CA . GLU A 1 115 ? -9.866 9.767 4.858 1.00 98.31 115 GLU A CA 1
ATOM 897 C C . GLU A 1 115 ? -10.497 9.042 3.665 1.00 98.31 115 GLU A C 1
ATOM 899 O O . GLU A 1 115 ? -10.969 9.692 2.730 1.00 98.31 115 GLU A O 1
ATOM 904 N N . ALA A 1 116 ? -10.551 7.710 3.700 1.00 97.62 116 ALA A N 1
ATOM 905 C CA . ALA A 1 116 ? -11.196 6.893 2.676 1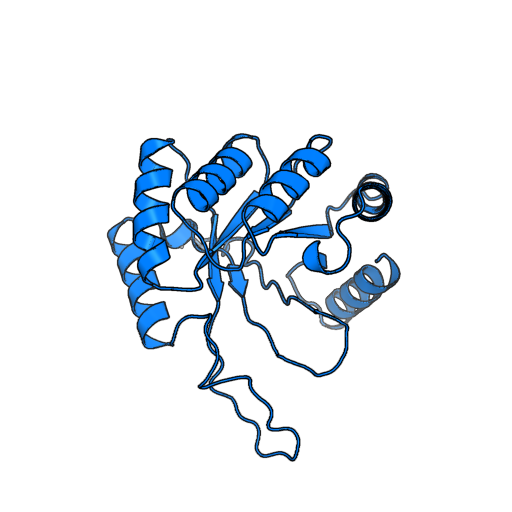.00 97.62 116 ALA A CA 1
ATOM 906 C C . ALA A 1 116 ? -12.691 7.215 2.574 1.00 97.62 116 ALA A C 1
ATOM 908 O O . ALA A 1 116 ? -13.195 7.466 1.477 1.00 97.62 116 ALA A O 1
ATOM 909 N N . ALA A 1 117 ? -13.378 7.307 3.718 1.00 97.00 117 ALA A N 1
ATOM 910 C CA . ALA A 1 117 ? -14.776 7.720 3.775 1.00 97.00 117 ALA A CA 1
ATOM 911 C C . ALA A 1 117 ? -14.964 9.158 3.262 1.00 97.00 117 ALA A C 1
ATOM 913 O O . ALA A 1 117 ? -15.839 9.401 2.433 1.00 97.00 117 ALA A O 1
ATOM 914 N N . ALA A 1 118 ? -14.108 10.097 3.685 1.00 97.69 118 ALA A N 1
ATOM 915 C CA . ALA A 1 118 ? -14.178 11.493 3.252 1.00 97.69 118 ALA A CA 1
ATOM 916 C C . ALA A 1 118 ? -13.951 11.679 1.738 1.00 97.69 118 ALA A C 1
ATOM 918 O O . ALA A 1 118 ? -14.489 12.612 1.143 1.00 97.69 118 ALA A O 1
ATOM 919 N N . LEU A 1 119 ? -13.150 10.815 1.106 1.00 97.25 119 LEU A N 1
ATOM 920 C CA . LEU A 1 119 ? -12.870 10.855 -0.334 1.00 97.25 119 LEU A CA 1
ATOM 921 C C . LEU A 1 119 ? -13.805 9.973 -1.178 1.00 97.25 119 LEU A C 1
ATOM 923 O O . LEU A 1 119 ? -13.774 10.077 -2.414 1.00 97.25 119 LEU A O 1
ATOM 927 N N . GLY A 1 120 ? -14.614 9.125 -0.535 1.00 96.69 120 GLY A N 1
ATOM 928 C CA . GLY A 1 120 ? -15.448 8.122 -1.197 1.00 96.69 120 GLY A CA 1
ATOM 929 C C . GLY A 1 120 ? -14.622 7.064 -1.931 1.00 96.69 120 GLY A C 1
ATOM 930 O O . GLY A 1 120 ? -14.969 6.689 -3.048 1.00 96.69 120 GLY A O 1
ATOM 931 N N . VAL A 1 121 ? -13.496 6.639 -1.350 1.00 96.81 121 VAL A N 1
ATOM 932 C CA . VAL A 1 121 ? -12.564 5.661 -1.936 1.00 96.81 121 VAL A CA 1
ATOM 933 C C . VAL A 1 121 ? -12.571 4.396 -1.086 1.00 96.81 121 VAL A C 1
ATOM 935 O O . VAL A 1 121 ? -12.495 4.477 0.137 1.00 96.81 121 VAL A O 1
ATOM 938 N N . ARG A 1 122 ? -12.629 3.219 -1.717 1.00 96.00 122 ARG A N 1
ATOM 939 C CA . ARG A 1 122 ? -12.424 1.939 -1.026 1.00 96.00 122 ARG A CA 1
ATOM 940 C C . ARG A 1 122 ? -10.913 1.651 -0.998 1.00 96.00 122 ARG A C 1
ATOM 942 O O . ARG A 1 122 ? -10.330 1.506 -2.068 1.00 96.00 122 ARG A O 1
ATOM 949 N N . PRO A 1 123 ? -10.251 1.646 0.172 1.00 97.38 123 PRO A N 1
ATOM 950 C CA . PRO A 1 123 ? -8.794 1.591 0.244 1.00 97.38 123 PRO A CA 1
ATOM 951 C C . PRO A 1 123 ? -8.262 0.179 -0.026 1.00 97.38 123 PRO A C 1
ATOM 953 O O . PRO A 1 123 ? -8.862 -0.801 0.411 1.00 97.38 123 PRO A O 1
ATOM 956 N N . ARG A 1 124 ? -7.082 0.069 -0.646 1.00 97.62 124 ARG A N 1
ATOM 957 C CA . ARG A 1 124 ? -6.297 -1.175 -0.652 1.00 97.62 124 ARG A CA 1
ATOM 958 C C . ARG A 1 124 ? -5.299 -1.140 0.492 1.00 97.62 124 ARG A C 1
ATOM 960 O O . ARG A 1 124 ? -4.436 -0.268 0.569 1.00 97.62 124 ARG A O 1
ATOM 967 N N . LEU A 1 125 ? -5.430 -2.087 1.407 1.00 97.56 125 LEU A N 1
ATOM 968 C CA . LEU A 1 125 ? -4.647 -2.168 2.628 1.00 97.56 125 LEU A CA 1
ATOM 969 C C . LEU A 1 125 ? -3.655 -3.322 2.558 1.00 97.56 125 LEU A C 1
ATOM 971 O O . LEU A 1 125 ? -3.961 -4.421 2.085 1.00 97.56 125 LEU A O 1
ATOM 975 N N . GLY A 1 126 ? -2.476 -3.071 3.113 1.00 96.56 126 GLY A N 1
ATOM 976 C CA . GLY A 1 126 ? -1.518 -4.098 3.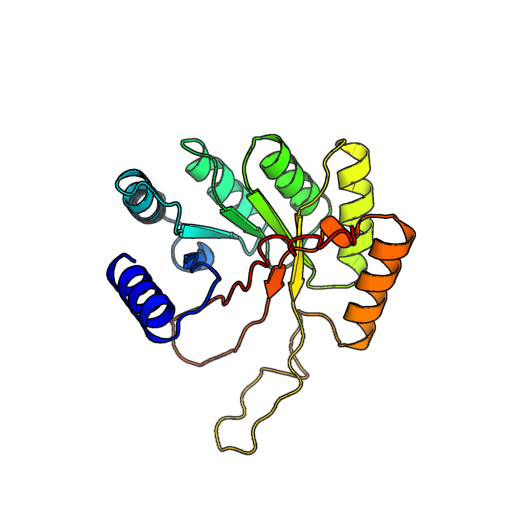481 1.00 96.56 126 GLY A CA 1
ATOM 977 C C . GLY A 1 126 ? -1.234 -4.095 4.978 1.00 96.56 126 GLY A C 1
ATOM 978 O O . GLY A 1 126 ? -1.478 -3.106 5.665 1.00 96.56 126 GLY A O 1
ATOM 979 N N . LEU A 1 127 ? -0.676 -5.184 5.495 1.00 94.56 127 LEU A N 1
ATOM 980 C CA . LEU A 1 127 ? -0.181 -5.268 6.870 1.00 94.56 127 LEU A CA 1
ATOM 981 C C . LEU A 1 127 ? 1.304 -5.566 6.857 1.00 94.56 127 LEU A C 1
ATOM 983 O O . LEU A 1 127 ? 1.726 -6.554 6.260 1.00 94.56 127 LEU A O 1
ATOM 987 N N . ARG A 1 128 ? 2.093 -4.778 7.587 1.00 93.25 128 ARG A N 1
ATOM 988 C CA . ARG A 1 128 ? 3.472 -5.156 7.883 1.00 93.25 128 ARG A CA 1
ATOM 989 C C . ARG A 1 128 ? 3.512 -5.978 9.163 1.00 93.25 128 ARG A C 1
ATOM 991 O O . ARG A 1 128 ? 3.309 -5.431 10.243 1.00 93.25 128 ARG A O 1
ATOM 998 N N . ALA A 1 129 ? 3.804 -7.271 9.077 1.00 89.12 129 ALA A N 1
ATOM 999 C CA . ALA A 1 129 ? 3.932 -8.122 10.259 1.00 89.12 129 ALA A CA 1
ATOM 1000 C C . ALA A 1 129 ? 5.318 -7.974 10.912 1.00 89.12 129 ALA A C 1
ATOM 1002 O O . ALA A 1 129 ? 6.344 -7.936 10.226 1.00 89.12 129 ALA A O 1
ATOM 1003 N N . ARG A 1 130 ? 5.374 -7.923 12.250 1.00 85.06 130 ARG A N 1
ATOM 1004 C CA . ARG A 1 130 ? 6.629 -8.121 12.992 1.00 85.06 130 ARG A CA 1
ATOM 1005 C C . ARG A 1 130 ? 6.921 -9.610 13.086 1.00 85.06 130 ARG A C 1
ATOM 1007 O O . ARG A 1 130 ? 6.148 -10.360 13.678 1.00 85.06 130 ARG A O 1
ATOM 1014 N N . LEU A 1 131 ? 8.056 -10.027 12.536 1.00 72.75 131 LEU A N 1
ATOM 1015 C CA . LEU A 1 131 ? 8.508 -11.409 12.631 1.00 72.75 131 LEU A CA 1
ATOM 1016 C C . LEU A 1 131 ? 9.177 -11.649 13.990 1.00 72.75 131 LEU A C 1
ATOM 1018 O O . LEU A 1 131 ? 10.123 -10.955 14.363 1.00 72.75 131 LEU A O 1
ATOM 1022 N N . SER A 1 132 ? 8.686 -12.651 14.720 1.00 57.88 132 SER A N 1
ATOM 1023 C CA . SER A 1 132 ? 9.268 -13.135 15.979 1.00 57.88 132 SER A CA 1
ATOM 1024 C C . SER A 1 132 ? 10.354 -14.198 15.770 1.00 57.88 132 SER A C 1
ATOM 1026 O O . SER A 1 132 ? 11.042 -14.567 16.721 1.00 57.88 132 SER A O 1
ATOM 1028 N N . SER A 1 133 ? 10.544 -14.685 14.538 1.00 49.84 133 SER A N 1
ATOM 1029 C CA . SER A 1 133 ? 11.508 -15.736 14.213 1.00 49.84 133 SER A CA 1
ATOM 1030 C C . SER A 1 133 ? 12.948 -15.214 14.255 1.00 49.84 133 SER A C 1
ATOM 1032 O O . SER A 1 133 ? 13.524 -14.818 13.242 1.00 49.84 133 SER A O 1
ATOM 1034 N N . GLN A 1 134 ? 13.561 -15.254 15.436 1.00 44.94 134 GLN A N 1
ATOM 1035 C CA . GLN A 1 134 ? 15.004 -15.425 15.532 1.00 44.94 134 GLN A CA 1
ATOM 1036 C C . GLN A 1 134 ? 15.325 -16.905 15.302 1.00 44.94 134 GLN A C 1
ATOM 1038 O O . GLN A 1 134 ? 15.084 -17.743 16.168 1.00 44.94 134 GLN A O 1
ATOM 1043 N N . GLY A 1 135 ? 15.861 -17.246 14.130 1.00 38.88 135 GLY A N 1
ATOM 1044 C CA . GLY A 1 135 ? 16.509 -18.543 13.952 1.00 38.88 135 GLY A CA 1
ATOM 1045 C C . GLY A 1 135 ? 17.698 -18.658 14.912 1.00 38.88 135 GLY A C 1
ATOM 1046 O O . GLY A 1 135 ? 18.469 -17.709 15.058 1.00 38.88 135 GLY A O 1
ATOM 1047 N N . LYS A 1 136 ? 17.859 -19.812 15.570 1.00 34.78 136 LYS A N 1
ATOM 1048 C CA . LYS A 1 136 ? 19.075 -20.159 16.322 1.00 34.78 136 LYS A CA 1
ATOM 1049 C C . LYS A 1 136 ? 20.268 -20.164 15.352 1.00 34.78 136 LYS A C 1
ATOM 1051 O O . LYS A 1 136 ? 20.493 -21.154 14.666 1.00 34.78 136 LYS A O 1
ATOM 1056 N N . GLY A 1 137 ? 21.019 -19.068 15.256 1.00 39.72 137 GLY A N 1
ATOM 1057 C CA . GLY A 1 137 ? 22.174 -18.978 14.359 1.00 39.72 137 GLY A CA 1
ATOM 1058 C C . GLY A 1 137 ? 22.959 -17.671 14.488 1.00 39.72 137 GLY A C 1
ATOM 1059 O O . GLY A 1 137 ? 22.434 -16.666 14.960 1.00 39.72 137 GLY A O 1
ATOM 1060 N N . LYS A 1 138 ? 24.225 -17.693 14.044 1.00 31.81 138 LYS A N 1
ATOM 1061 C CA . LYS A 1 138 ? 25.265 -16.642 14.176 1.00 31.81 138 LYS A CA 1
ATOM 1062 C C . LYS A 1 138 ? 24.965 -15.290 13.485 1.00 31.81 138 LYS A C 1
ATOM 1064 O O . LYS A 1 138 ? 25.869 -14.480 13.312 1.00 31.81 138 LYS A O 1
ATOM 1069 N N . TRP A 1 139 ? 23.718 -15.020 13.108 1.00 48.06 139 TRP A N 1
ATOM 1070 C CA . TRP A 1 139 ? 23.328 -13.887 12.258 1.00 48.06 139 TRP A CA 1
ATOM 1071 C C . TRP A 1 139 ? 22.271 -12.985 12.913 1.00 48.06 139 TRP A C 1
ATOM 1073 O O . TRP A 1 139 ? 21.472 -12.337 12.239 1.00 48.06 139 TRP A O 1
ATOM 1083 N N . GLN A 1 140 ? 22.273 -12.927 14.248 1.00 42.31 140 GLN A N 1
ATOM 1084 C CA . GLN A 1 140 ? 21.489 -11.975 15.033 1.00 42.31 140 GLN A CA 1
ATOM 1085 C C . GLN A 1 140 ? 21.982 -10.541 14.798 1.00 42.31 140 GLN A C 1
ATOM 1087 O O . GLN A 1 140 ? 22.900 -10.063 15.461 1.00 42.31 140 GLN A O 1
ATOM 1092 N N . ALA A 1 141 ? 21.321 -9.809 13.906 1.00 36.06 141 ALA A N 1
ATOM 1093 C CA . ALA A 1 141 ? 21.301 -8.357 13.995 1.00 36.06 141 ALA A CA 1
ATOM 1094 C C . ALA A 1 141 ? 19.934 -7.784 13.585 1.00 36.06 141 ALA A C 1
ATOM 1096 O O . ALA A 1 141 ? 19.536 -7.799 12.425 1.00 36.06 141 ALA A O 1
ATOM 1097 N N . SER A 1 142 ? 19.258 -7.196 14.579 1.00 39.41 142 SER A N 1
ATOM 1098 C CA . SER A 1 142 ? 18.324 -6.055 14.478 1.00 39.41 142 SER A CA 1
ATOM 1099 C C . SER A 1 142 ? 16.906 -6.204 13.888 1.00 39.41 142 SER A C 1
ATOM 1101 O O . SER A 1 142 ? 16.269 -5.184 13.651 1.00 39.41 142 SER A O 1
ATOM 1103 N N . GLY A 1 143 ? 16.347 -7.406 13.715 1.00 41.34 143 GLY A N 1
ATOM 1104 C CA . GLY A 1 143 ? 15.033 -7.552 13.051 1.00 41.34 143 GLY A CA 1
ATOM 1105 C C . GLY A 1 143 ? 13.753 -7.482 13.910 1.00 41.34 143 GLY A C 1
ATOM 1106 O O . GLY A 1 143 ? 12.741 -6.982 13.432 1.00 41.34 143 GLY A O 1
ATOM 1107 N N . GLY A 1 144 ? 13.747 -7.995 15.147 1.00 48.19 144 GLY A N 1
ATOM 1108 C CA . GLY A 1 144 ? 12.474 -8.370 15.800 1.00 48.19 144 GLY A CA 1
ATOM 1109 C C . GLY A 1 144 ? 11.929 -7.386 16.840 1.00 48.19 144 GLY A C 1
ATOM 1110 O O . GLY A 1 144 ? 10.804 -6.911 16.731 1.00 48.19 144 GLY A O 1
ATOM 1111 N N . GLU A 1 145 ? 12.724 -7.073 17.863 1.00 42.47 145 GLU A N 1
ATOM 1112 C CA . GLU A 1 145 ? 12.219 -6.398 19.073 1.00 42.47 145 GLU A CA 1
ATOM 1113 C C . GLU A 1 145 ? 12.423 -4.872 19.054 1.00 42.47 145 GLU A C 1
ATOM 1115 O O . GLU A 1 145 ? 11.630 -4.122 19.613 1.00 42.47 145 GLU A O 1
ATOM 1120 N N . LYS A 1 146 ? 13.449 -4.392 18.336 1.00 47.38 146 LYS A N 1
ATOM 1121 C CA . LYS A 1 146 ? 13.760 -2.956 18.177 1.00 47.38 146 LYS A CA 1
ATOM 1122 C C . LYS A 1 146 ? 13.200 -2.339 16.887 1.00 47.38 146 LYS A C 1
ATOM 1124 O O . LYS A 1 146 ? 13.493 -1.179 16.594 1.00 47.38 146 LYS A O 1
ATOM 1129 N N . SER A 1 147 ? 12.434 -3.094 16.091 1.00 59.25 147 SER A N 1
ATOM 1130 C CA . SER A 1 147 ? 11.850 -2.563 14.854 1.00 59.25 147 SER A CA 1
ATOM 1131 C C . SER A 1 147 ? 10.807 -1.496 15.187 1.00 59.25 147 SER A C 1
ATOM 1133 O O . SER A 1 147 ? 9.813 -1.767 15.859 1.00 59.25 147 SER A O 1
ATOM 1135 N N . LYS A 1 148 ? 11.022 -0.273 14.687 1.00 67.69 148 LYS A N 1
ATOM 1136 C CA . LYS A 1 148 ? 10.081 0.852 14.832 1.00 67.69 148 LYS A CA 1
ATOM 1137 C C . LYS A 1 148 ? 8.788 0.663 14.022 1.00 67.69 148 LYS A C 1
ATOM 1139 O O . LYS A 1 148 ? 7.841 1.419 14.226 1.00 67.69 148 LYS A O 1
ATOM 1144 N N . PHE A 1 149 ? 8.756 -0.325 13.124 1.00 76.94 149 PHE A N 1
ATOM 1145 C CA . PHE A 1 149 ? 7.680 -0.546 12.161 1.00 76.94 149 PHE A CA 1
ATOM 1146 C C . PHE A 1 149 ? 7.179 -1.991 12.174 1.00 76.94 149 PHE A C 1
ATOM 1148 O O . PHE A 1 149 ? 7.937 -2.933 12.433 1.00 76.94 149 PHE A O 1
ATOM 1155 N N . GLY A 1 150 ? 5.896 -2.142 11.856 1.00 85.62 150 GLY A N 1
ATOM 1156 C CA . GLY A 1 150 ? 5.178 -3.406 11.800 1.00 85.62 150 GLY A CA 1
ATOM 1157 C C . GLY A 1 150 ? 4.264 -3.610 13.004 1.00 85.62 150 GLY A C 1
ATOM 1158 O O . GLY A 1 150 ? 4.438 -2.989 14.056 1.00 85.62 150 GLY A O 1
ATOM 1159 N N . LEU A 1 151 ? 3.318 -4.525 12.846 1.00 89.44 151 LEU A N 1
ATOM 1160 C CA . LEU A 1 151 ? 2.295 -4.891 13.811 1.00 89.44 151 LEU A CA 1
ATOM 1161 C C . LEU A 1 151 ? 2.657 -6.209 14.498 1.00 89.44 151 LEU A C 1
ATOM 1163 O O . LEU A 1 151 ? 3.139 -7.146 13.858 1.00 89.44 151 LEU A O 1
ATOM 1167 N N . SER A 1 152 ? 2.425 -6.294 15.806 1.00 90.19 152 SER A N 1
ATOM 1168 C CA . SER A 1 152 ? 2.458 -7.575 16.518 1.00 90.19 152 SER A CA 1
ATOM 1169 C C . SER A 1 152 ? 1.284 -8.467 16.095 1.00 90.19 152 SER A C 1
ATOM 1171 O O . SER A 1 152 ? 0.293 -7.979 15.555 1.00 90.19 152 SER A O 1
ATOM 1173 N N . ALA A 1 153 ? 1.351 -9.767 16.396 1.00 89.12 153 ALA A N 1
ATOM 1174 C CA . ALA A 1 153 ? 0.244 -10.691 16.124 1.00 89.12 153 ALA A CA 1
ATOM 1175 C C . ALA A 1 153 ? -1.085 -10.217 16.749 1.00 89.12 153 ALA A C 1
ATOM 1177 O O . ALA A 1 153 ? -2.123 -10.249 16.094 1.00 89.12 153 ALA A O 1
ATOM 1178 N N . ALA A 1 154 ? -1.043 -9.691 17.979 1.00 91.81 154 ALA A N 1
ATOM 1179 C CA . ALA A 1 154 ? -2.218 -9.121 18.636 1.00 91.81 154 ALA A CA 1
ATOM 1180 C C . ALA A 1 154 ? -2.774 -7.904 17.876 1.00 91.81 154 ALA A C 1
ATOM 1182 O O . ALA A 1 154 ? -3.976 -7.817 17.653 1.00 91.81 154 ALA A O 1
ATOM 1183 N N . GLN A 1 155 ? -1.903 -6.997 17.418 1.00 93.94 155 GLN A N 1
ATOM 1184 C CA . GLN A 1 155 ? -2.317 -5.834 16.626 1.00 93.94 155 GLN A CA 1
ATOM 1185 C C . GLN A 1 155 ? -2.891 -6.233 15.262 1.00 93.94 155 GLN A C 1
ATOM 1187 O O . GLN A 1 155 ? -3.851 -5.615 14.814 1.00 93.94 155 GLN A O 1
ATOM 1192 N N . VAL A 1 156 ? -2.349 -7.272 14.617 1.00 93.94 156 VAL A N 1
ATOM 1193 C CA . VAL A 1 156 ? -2.912 -7.827 13.375 1.00 93.94 156 VAL A CA 1
ATOM 1194 C C . VAL A 1 156 ? -4.338 -8.324 13.610 1.00 93.94 156 VAL A C 1
ATOM 1196 O O . VAL A 1 156 ? -5.235 -7.945 12.863 1.00 93.94 156 VAL A O 1
ATOM 1199 N N . LEU A 1 157 ? -4.580 -9.095 14.677 1.00 94.75 157 LEU A N 1
ATOM 1200 C CA . LEU A 1 157 ? -5.932 -9.538 15.037 1.00 94.75 157 LEU A CA 1
ATOM 1201 C C . LEU A 1 157 ? -6.871 -8.355 15.311 1.00 94.75 157 LEU A C 1
ATOM 1203 O O . LEU A 1 157 ? -8.021 -8.379 14.877 1.00 94.75 157 LEU A O 1
ATOM 1207 N N . THR A 1 158 ? -6.384 -7.300 15.973 1.00 96.38 158 THR A N 1
ATOM 1208 C CA . THR A 1 158 ? -7.159 -6.065 16.162 1.00 96.38 158 THR A CA 1
ATOM 1209 C C . THR A 1 158 ? -7.561 -5.437 14.827 1.00 96.38 158 THR A C 1
ATOM 1211 O O . THR A 1 158 ? -8.725 -5.075 14.674 1.00 96.38 158 THR A O 1
ATOM 1214 N N . VAL A 1 159 ? -6.647 -5.337 13.854 1.00 96.69 159 VAL A N 1
ATOM 1215 C CA . VAL A 1 159 ? -6.973 -4.804 12.519 1.00 96.69 159 VAL A CA 1
ATOM 1216 C C . VAL A 1 159 ? -8.017 -5.673 11.819 1.00 96.69 159 VAL A C 1
ATOM 1218 O O . VAL A 1 159 ? -9.005 -5.142 11.320 1.00 96.69 159 VAL A O 1
ATOM 1221 N N . LEU A 1 160 ? -7.842 -6.997 11.820 1.00 95.69 160 LEU A N 1
ATOM 1222 C CA . LEU A 1 160 ? -8.785 -7.924 11.183 1.00 95.69 160 LEU A CA 1
ATOM 1223 C C . LEU A 1 160 ? -10.194 -7.808 11.774 1.00 95.69 160 LEU A C 1
ATOM 1225 O O . LEU A 1 160 ? -11.168 -7.766 11.028 1.00 95.69 160 LEU A O 1
ATOM 1229 N N . ASN A 1 161 ? -10.313 -7.720 13.100 1.00 96.81 161 ASN A N 1
ATOM 1230 C CA . ASN A 1 161 ? -11.612 -7.546 13.749 1.00 96.81 161 ASN A CA 1
ATOM 1231 C C . ASN A 1 161 ? -12.242 -6.192 13.388 1.00 96.81 161 ASN A C 1
ATOM 1233 O O . ASN A 1 161 ? -13.397 -6.162 12.984 1.00 96.81 161 ASN A O 1
ATOM 1237 N N . GLN A 1 162 ? -11.475 -5.094 13.414 1.00 96.56 162 GLN A N 1
ATOM 1238 C CA . GLN A 1 162 ? -11.997 -3.775 13.029 1.00 96.56 162 GLN A CA 1
ATOM 1239 C C . GLN A 1 162 ? -12.452 -3.707 11.565 1.00 96.56 162 GLN A C 1
ATOM 1241 O O . GLN A 1 162 ? -13.441 -3.039 11.264 1.00 96.56 162 GLN A O 1
ATOM 1246 N N . LEU A 1 163 ? -11.744 -4.376 10.650 1.00 96.44 163 LEU A N 1
ATOM 1247 C CA . LEU A 1 163 ? -12.151 -4.463 9.246 1.00 96.44 163 LEU A CA 1
ATOM 1248 C C . LEU A 1 163 ? -13.400 -5.331 9.071 1.00 96.44 163 LEU A C 1
ATOM 1250 O O . LEU A 1 163 ? -14.268 -4.977 8.277 1.00 96.44 163 LEU A O 1
ATOM 1254 N N . ARG A 1 164 ? -13.524 -6.427 9.829 1.00 96.12 164 ARG A N 1
ATOM 1255 C CA . ARG A 1 164 ? -14.725 -7.274 9.835 1.00 96.12 164 ARG A CA 1
ATOM 1256 C C . ARG A 1 164 ? -15.952 -6.511 10.326 1.00 96.12 164 ARG A C 1
ATOM 1258 O O . ARG A 1 164 ? -16.976 -6.547 9.656 1.00 96.12 164 ARG A O 1
ATOM 1265 N N . ASP A 1 165 ? -15.834 -5.779 11.430 1.00 96.38 165 ASP A N 1
ATOM 1266 C CA . ASP A 1 165 ? -16.941 -5.011 12.021 1.00 96.38 165 ASP A CA 1
ATOM 1267 C C . ASP A 1 165 ? -17.451 -3.893 11.093 1.00 96.38 165 ASP A C 1
ATOM 1269 O O . ASP A 1 165 ? -18.565 -3.398 11.253 1.00 96.38 165 ASP A O 1
ATOM 1273 N N . LYS A 1 166 ? -16.631 -3.487 10.117 1.00 94.12 166 LYS A N 1
ATOM 1274 C CA . LYS A 1 166 ? -16.953 -2.467 9.112 1.00 94.12 166 LYS A CA 1
ATOM 1275 C C . LYS A 1 166 ? -17.296 -3.042 7.735 1.00 94.12 166 LYS A C 1
ATOM 1277 O O . LYS A 1 166 ? -17.477 -2.255 6.814 1.00 94.12 166 LYS A O 1
ATOM 1282 N N . ASP A 1 167 ? -17.357 -4.367 7.587 1.00 94.81 167 ASP A N 1
ATOM 1283 C CA . ASP A 1 167 ? -17.561 -5.058 6.304 1.00 94.81 167 ASP A CA 1
ATOM 1284 C C . ASP A 1 167 ? -16.544 -4.646 5.212 1.00 94.81 167 ASP A C 1
ATOM 1286 O O . ASP A 1 167 ? -16.865 -4.374 4.053 1.00 94.81 167 ASP A O 1
ATOM 1290 N N . MET A 1 168 ? -15.273 -4.542 5.617 1.00 95.75 168 MET A N 1
ATOM 1291 C CA . MET A 1 168 ? -14.153 -4.072 4.787 1.00 95.75 168 MET A CA 1
ATOM 1292 C C . MET A 1 168 ? -12.977 -5.057 4.769 1.00 95.75 168 MET A C 1
ATOM 1294 O O . MET A 1 168 ? -11.824 -4.679 4.566 1.00 95.75 168 MET A O 1
ATOM 1298 N N . MET A 1 169 ? -13.248 -6.345 4.982 1.00 95.19 169 MET A N 1
ATOM 1299 C CA . MET A 1 169 ? -12.224 -7.397 4.922 1.00 95.19 169 MET A CA 1
ATOM 1300 C C . MET A 1 169 ? -11.590 -7.535 3.532 1.00 95.19 169 MET A C 1
ATOM 1302 O O . MET A 1 169 ? -10.413 -7.861 3.427 1.00 95.19 169 MET A O 1
ATOM 1306 N N . ASP A 1 170 ? -12.342 -7.235 2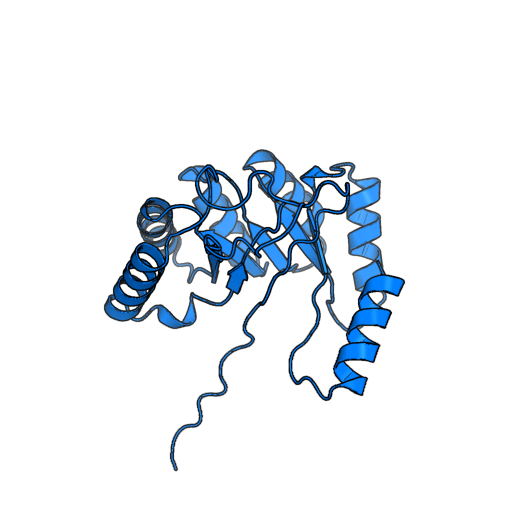.477 1.00 94.75 170 ASP A N 1
ATOM 1307 C CA . ASP A 1 170 ? -11.886 -7.215 1.084 1.00 94.75 170 ASP A CA 1
ATOM 1308 C C . ASP A 1 170 ? -10.849 -6.114 0.790 1.00 94.75 170 ASP A C 1
ATOM 1310 O O . ASP A 1 170 ? -10.113 -6.195 -0.197 1.00 94.75 170 ASP A O 1
ATOM 1314 N N . CYS A 1 171 ? -10.777 -5.085 1.643 1.00 96.12 171 CYS A N 1
ATOM 1315 C CA . CYS A 1 171 ? -9.782 -4.022 1.534 1.00 96.12 171 CYS A CA 1
ATOM 1316 C C . CYS A 1 171 ? -8.382 -4.536 1.886 1.00 96.12 171 CYS A C 1
ATOM 1318 O O . CYS A 1 171 ? -7.394 -4.019 1.370 1.00 96.12 171 CYS A O 1
ATOM 1320 N N . LEU A 1 172 ? -8.268 -5.555 2.745 1.00 96.50 172 LEU A N 1
ATOM 1321 C CA . LEU A 1 172 ? -6.985 -6.141 3.119 1.00 96.50 172 LEU A CA 1
ATOM 1322 C C . LEU A 1 172 ? -6.520 -7.152 2.065 1.00 96.50 172 LEU A C 1
ATOM 1324 O O . LEU A 1 172 ? -7.073 -8.240 1.947 1.00 96.50 172 LEU A O 1
ATOM 1328 N N . GLN A 1 173 ? -5.474 -6.794 1.323 1.00 94.56 173 GLN A N 1
ATOM 1329 C CA . GLN A 1 173 ? -5.041 -7.525 0.125 1.00 94.56 173 GLN A CA 1
ATOM 1330 C C . GLN A 1 173 ? -3.549 -7.876 0.132 1.00 94.56 173 GLN A C 1
ATOM 1332 O O . GLN A 1 173 ? -3.084 -8.603 -0.740 1.00 94.56 173 GLN A O 1
ATOM 1337 N N . LEU A 1 174 ? -2.772 -7.362 1.089 1.00 93.56 174 LEU A N 1
ATOM 1338 C CA . LEU A 1 174 ? -1.315 -7.474 1.056 1.00 93.56 174 LEU A CA 1
ATOM 1339 C C . LEU A 1 174 ? -0.743 -7.823 2.431 1.00 93.56 174 LEU A C 1
ATOM 1341 O O . LEU A 1 174 ? -1.017 -7.157 3.431 1.00 93.56 174 LEU A O 1
ATOM 1345 N N . LEU A 1 175 ? 0.105 -8.851 2.480 1.00 92.00 175 LEU A N 1
ATOM 1346 C CA . LEU A 1 175 ? 0.944 -9.133 3.642 1.00 92.00 175 LEU A CA 1
ATOM 1347 C C . LEU A 1 175 ? 2.389 -8.758 3.318 1.00 92.00 175 LEU A C 1
ATOM 1349 O O . LEU A 1 175 ? 2.955 -9.202 2.321 1.00 92.00 175 LEU A O 1
ATOM 1353 N N . HIS A 1 176 ? 2.978 -7.940 4.183 1.00 89.44 176 HIS A N 1
ATOM 1354 C CA . HIS A 1 176 ? 4.309 -7.378 4.017 1.00 89.44 176 HIS A CA 1
ATOM 1355 C C . HIS A 1 176 ? 5.211 -7.750 5.186 1.00 89.44 176 HIS A C 1
ATOM 1357 O O . HIS A 1 176 ? 4.807 -7.737 6.353 1.00 89.44 176 HIS A O 1
ATOM 1363 N N . PHE A 1 177 ? 6.477 -8.005 4.894 1.00 84.69 177 PHE A N 1
ATOM 1364 C CA . PHE A 1 177 ? 7.522 -8.087 5.903 1.00 84.69 177 PHE A CA 1
ATOM 1365 C C . PHE A 1 177 ? 8.839 -7.584 5.322 1.00 84.69 177 PHE A C 1
ATOM 1367 O O . PHE A 1 177 ? 9.046 -7.499 4.114 1.00 84.69 177 PHE A O 1
ATOM 1374 N N . HIS A 1 178 ? 9.749 -7.207 6.209 1.00 74.25 178 HIS A N 1
ATOM 1375 C CA . HIS A 1 178 ? 11.104 -6.827 5.837 1.00 74.25 178 HIS A CA 1
ATOM 1376 C C . HIS A 1 178 ? 12.068 -7.688 6.632 1.00 74.25 178 HIS A C 1
ATOM 1378 O O . HIS A 1 178 ? 12.091 -7.629 7.862 1.00 74.25 178 HIS A O 1
ATOM 1384 N N . LEU A 1 179 ? 12.887 -8.453 5.920 1.00 66.75 179 LEU A N 1
ATOM 1385 C CA . LE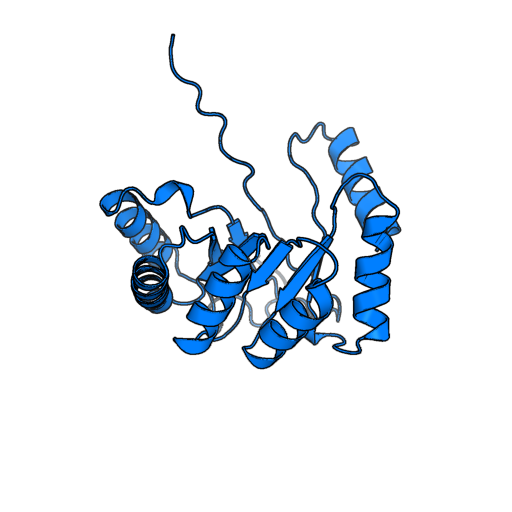U A 1 179 ? 14.053 -9.103 6.490 1.00 66.75 179 LEU A CA 1
ATOM 1386 C C . LEU A 1 179 ? 15.216 -8.127 6.345 1.00 66.75 179 LEU A C 1
ATOM 1388 O O . LEU A 1 179 ? 15.696 -7.878 5.244 1.00 66.75 179 LEU A O 1
ATOM 1392 N N . ALA A 1 180 ? 15.657 -7.530 7.451 1.00 51.50 180 ALA A N 1
ATOM 1393 C CA . ALA A 1 180 ? 16.892 -6.762 7.431 1.00 51.50 180 ALA A CA 1
ATOM 1394 C C . ALA A 1 180 ? 18.054 -7.738 7.173 1.00 51.50 180 ALA A C 1
ATOM 1396 O O . ALA A 1 180 ? 18.433 -8.516 8.049 1.00 51.50 180 ALA A O 1
ATOM 1397 N N . HIS A 1 181 ? 18.598 -7.740 5.960 1.00 45.59 181 HIS A N 1
ATOM 1398 C CA . HIS A 1 181 ? 19.873 -8.377 5.640 1.00 45.59 181 HIS A CA 1
ATOM 1399 C C . HIS A 1 181 ? 20.893 -7.294 5.305 1.00 45.59 181 HIS A C 1
ATOM 1401 O O . HIS A 1 181 ? 20.560 -6.286 4.692 1.00 45.59 181 HIS A O 1
ATOM 1407 N N . LYS A 1 182 ? 22.152 -7.496 5.710 1.00 37.88 182 LYS A N 1
ATOM 1408 C CA . LYS A 1 182 ? 23.280 -6.587 5.427 1.00 37.88 182 LYS A CA 1
ATOM 1409 C C . LYS A 1 182 ? 23.731 -6.605 3.950 1.00 37.88 182 LYS A C 1
ATOM 1411 O O . LYS A 1 182 ? 24.875 -6.272 3.665 1.00 37.88 182 LYS A O 1
ATOM 1416 N N . SER A 1 183 ? 22.862 -6.996 3.021 1.00 34.66 183 SER A N 1
ATOM 1417 C CA . SER A 1 183 ? 23.116 -6.874 1.585 1.00 34.66 183 SER A CA 1
ATOM 1418 C C . SER A 1 183 ? 22.386 -5.624 1.074 1.00 34.66 183 SER A C 1
ATOM 1420 O O . SER A 1 183 ? 21.247 -5.411 1.487 1.00 34.66 183 SER A O 1
ATOM 1422 N N . PRO A 1 184 ? 22.976 -4.794 0.194 1.00 32.03 184 PRO A N 1
ATOM 1423 C CA . PRO A 1 184 ? 22.351 -3.569 -0.332 1.00 32.03 184 PRO A CA 1
ATOM 1424 C C . PRO A 1 184 ? 21.086 -3.819 -1.180 1.00 32.03 184 PRO A C 1
ATOM 1426 O O . PRO A 1 184 ? 20.470 -2.883 -1.683 1.00 32.03 184 PRO A O 1
ATOM 1429 N N . THR A 1 185 ? 20.674 -5.077 -1.332 1.00 30.36 185 THR A N 1
ATOM 1430 C CA . THR A 1 185 ? 19.475 -5.499 -2.049 1.00 30.36 185 THR A CA 1
ATOM 1431 C C . THR A 1 185 ? 18.263 -5.456 -1.113 1.00 30.36 185 THR A C 1
ATOM 1433 O O . THR A 1 185 ? 17.978 -6.402 -0.379 1.00 30.36 185 THR A O 1
ATOM 1436 N N . PHE A 1 186 ? 17.532 -4.341 -1.126 1.00 38.75 186 PHE A N 1
ATOM 1437 C CA . PHE A 1 186 ? 16.207 -4.259 -0.513 1.00 38.75 186 PHE A CA 1
ATOM 1438 C C . PHE A 1 186 ? 15.230 -5.107 -1.333 1.00 38.75 186 PHE A C 1
ATOM 1440 O O . PHE A 1 186 ? 14.672 -4.632 -2.316 1.00 38.75 186 PHE A O 1
ATOM 1447 N N . VAL A 1 187 ? 15.040 -6.371 -0.955 1.00 35.50 187 VAL A N 1
ATOM 1448 C CA . VAL A 1 187 ? 13.972 -7.197 -1.525 1.00 35.50 187 VAL A CA 1
ATOM 1449 C C . VAL A 1 187 ? 12.738 -7.034 -0.647 1.00 35.50 187 VAL A C 1
ATOM 1451 O O . VAL A 1 187 ? 12.619 -7.632 0.424 1.00 35.50 187 VAL A O 1
ATOM 1454 N N . THR A 1 188 ? 11.837 -6.166 -1.090 1.00 41.59 188 THR A N 1
ATOM 1455 C CA . THR A 1 188 ? 10.476 -6.072 -0.567 1.00 41.59 188 THR A CA 1
ATOM 1456 C C . THR A 1 188 ? 9.710 -7.279 -1.098 1.00 41.59 188 THR A C 1
ATOM 1458 O O . THR A 1 188 ? 9.373 -7.337 -2.277 1.00 41.59 188 THR A O 1
ATOM 1461 N N . TYR A 1 189 ? 9.469 -8.272 -0.239 1.00 42.94 189 TYR A N 1
ATOM 1462 C CA . TYR A 1 189 ? 8.573 -9.376 -0.570 1.00 42.94 189 TYR A CA 1
ATOM 1463 C C . TYR A 1 189 ? 7.137 -8.912 -0.361 1.00 42.94 189 TYR A C 1
ATOM 1465 O O . TYR A 1 189 ? 6.656 -8.819 0.768 1.00 42.94 189 TYR A O 1
ATOM 1473 N N . VAL A 1 190 ? 6.472 -8.604 -1.468 1.00 45.81 190 VAL A N 1
ATOM 1474 C CA . VAL A 1 190 ? 5.041 -8.329 -1.495 1.00 45.81 190 VAL A CA 1
ATOM 1475 C C . VAL A 1 190 ? 4.334 -9.634 -1.827 1.00 45.81 190 VAL A C 1
ATOM 1477 O O . VAL A 1 190 ? 4.358 -10.080 -2.968 1.00 45.81 190 VAL A O 1
ATOM 1480 N N . MET A 1 191 ? 3.700 -10.256 -0.833 1.00 43.50 191 MET A N 1
ATOM 1481 C CA . MET A 1 191 ? 2.653 -11.238 -1.110 1.00 43.50 191 MET A CA 1
ATOM 1482 C C . MET A 1 191 ? 1.335 -10.476 -1.201 1.00 43.50 191 MET A C 1
ATOM 1484 O O . MET A 1 191 ? 0.650 -10.247 -0.199 1.00 43.50 191 MET A O 1
ATOM 1488 N N . ALA A 1 192 ? 1.026 -10.022 -2.415 1.00 41.69 192 ALA A N 1
ATOM 1489 C CA . ALA A 1 192 ? -0.312 -9.578 -2.757 1.00 41.69 192 ALA A CA 1
ATOM 1490 C C . ALA A 1 192 ? -1.186 -10.828 -2.908 1.00 41.69 192 ALA A C 1
ATOM 1492 O O . ALA A 1 192 ? -0.904 -11.712 -3.714 1.00 41.69 192 ALA A O 1
ATOM 1493 N N . TRP A 1 193 ? -2.230 -10.923 -2.095 1.00 41.72 193 TRP A N 1
ATOM 1494 C CA . TRP A 1 193 ? -3.262 -11.929 -2.267 1.00 41.72 193 TRP A CA 1
ATOM 1495 C C . TRP A 1 193 ? -4.135 -11.455 -3.425 1.00 41.72 193 TRP A C 1
ATOM 1497 O O . TRP A 1 193 ? -4.923 -10.520 -3.275 1.00 41.72 193 TRP A O 1
ATOM 1507 N N . ALA A 1 194 ? -4.008 -12.083 -4.593 1.00 32.31 194 ALA A N 1
ATOM 1508 C CA . ALA A 1 194 ? -5.105 -12.050 -5.549 1.00 32.31 194 ALA A CA 1
ATOM 1509 C C . ALA A 1 194 ? -6.331 -12.667 -4.851 1.00 32.31 194 ALA A C 1
ATOM 1511 O O . ALA A 1 194 ? -6.193 -13.658 -4.130 1.00 32.31 194 ALA A O 1
ATOM 1512 N N . LYS A 1 195 ? -7.492 -12.012 -4.990 1.00 31.08 195 LYS A N 1
ATOM 1513 C CA . LYS A 1 195 ? -8.768 -12.332 -4.324 1.00 31.08 195 LYS A CA 1
ATOM 1514 C C . LYS A 1 195 ? -8.927 -13.837 -4.040 1.00 31.08 195 LYS A C 1
ATOM 1516 O O . LYS A 1 195 ? -8.771 -14.621 -4.977 1.00 31.08 195 LYS A O 1
ATOM 1521 N N . PRO A 1 196 ? -9.332 -14.260 -2.826 1.00 27.50 196 PRO A N 1
ATOM 1522 C CA . PRO A 1 196 ? -9.828 -15.618 -2.669 1.00 27.50 196 PRO A CA 1
ATOM 1523 C C . PRO A 1 196 ? -10.998 -15.794 -3.642 1.00 27.50 196 PRO A C 1
ATOM 1525 O O . PRO A 1 196 ? -11.950 -15.009 -3.623 1.00 27.50 196 PRO A O 1
ATOM 1528 N N . ALA A 1 197 ? -10.908 -16.793 -4.522 1.00 30.84 197 ALA A N 1
ATOM 1529 C CA . ALA A 1 197 ? -12.068 -17.267 -5.252 1.00 30.84 197 ALA A CA 1
ATOM 1530 C C . ALA A 1 197 ? -13.115 -17.633 -4.196 1.00 30.84 197 ALA A C 1
ATOM 1532 O O . ALA A 1 197 ? -12.920 -18.553 -3.401 1.00 30.84 197 ALA A O 1
ATOM 1533 N N . VAL A 1 198 ? -14.187 -16.848 -4.122 1.00 30.34 198 VAL A N 1
ATOM 1534 C CA . VAL A 1 198 ? -15.337 -17.175 -3.291 1.00 30.34 198 VAL A CA 1
ATOM 1535 C C . VAL A 1 198 ? -15.937 -18.436 -3.905 1.00 30.34 198 VAL A C 1
ATOM 1537 O O . VAL A 1 198 ? -16.676 -18.361 -4.882 1.00 30.34 198 VAL A O 1
ATOM 1540 N N . CYS A 1 199 ? -15.592 -19.604 -3.364 1.00 29.20 199 CYS A N 1
ATOM 1541 C CA . CYS A 1 199 ? -16.400 -20.800 -3.546 1.00 29.20 199 CYS A CA 1
ATOM 1542 C C . CYS A 1 199 ? -17.746 -20.523 -2.870 1.00 29.20 199 CYS A C 1
ATOM 1544 O O . CYS A 1 199 ? -17.881 -20.683 -1.657 1.00 29.20 199 CYS A O 1
ATOM 1546 N N . MET A 1 200 ? -18.726 -20.050 -3.639 1.00 25.28 200 MET A N 1
ATOM 1547 C CA . MET A 1 200 ? -20.118 -20.115 -3.212 1.00 25.28 200 MET A CA 1
ATOM 1548 C C . MET A 1 200 ? -20.543 -21.588 -3.258 1.00 25.28 200 MET A C 1
ATOM 1550 O O . MET A 1 200 ? -20.348 -22.222 -4.298 1.00 25.28 200 MET A O 1
ATOM 1554 N N . PRO A 1 201 ? -21.076 -22.165 -2.169 1.00 38.75 201 PRO A N 1
ATOM 1555 C CA . PRO A 1 201 ? -21.688 -23.481 -2.243 1.00 38.75 201 PRO A CA 1
ATOM 1556 C C . PRO A 1 201 ? -22.961 -23.394 -3.096 1.00 38.75 201 PRO A C 1
ATOM 1558 O O . PRO A 1 201 ? -23.787 -22.501 -2.900 1.00 38.75 201 PRO A O 1
ATOM 1561 N N . SER A 1 202 ? -23.046 -24.306 -4.064 1.00 43.94 202 SER A N 1
ATOM 1562 C CA . SER A 1 202 ? -24.208 -24.601 -4.912 1.00 43.94 202 SER A CA 1
ATOM 1563 C C . SER A 1 202 ? -25.395 -25.128 -4.120 1.00 43.94 202 SER A C 1
ATOM 1565 O O . SER A 1 202 ? -25.129 -25.950 -3.211 1.00 43.94 202 SER A O 1
#

Sequence (202 aa):
MDSLCSTFNEAIEHYGYQGEYLAVYPIKVNQQEAVVSEILASQYAKQQRQLGLEAGSKPELMAVLAMAQQASSVIVCNGYKDREYIRLALIGEKLGHEVYIVLEKLSELQTVMEEAAALGVRPRLGLRARLSSQGKGKWQASGGEKSKFGLSAAQVLTVLNQLRDKDMMDCLQLLHFHLAHKSPTFVTYVMAWAKPAVCMPS

pLDDT: mean 78.89, std 21.56, range [25.28, 98.31]

Radius of gyration: 17.45 Å; chains: 1; bounding box: 50×40×43 Å